Protein AF-A0AB35MJA2-F1 (afdb_monomer)

Structure (mmCIF, N/CA/C/O backbone):
data_AF-A0AB35MJA2-F1
#
_entry.id   AF-A0AB35MJA2-F1
#
loop_
_atom_site.group_PDB
_atom_site.id
_atom_site.type_symbol
_atom_site.label_atom_id
_atom_site.label_alt_id
_atom_site.label_comp_id
_atom_site.label_asym_id
_atom_site.label_entity_id
_atom_site.label_seq_id
_atom_site.pdbx_PDB_ins_code
_atom_site.Cartn_x
_atom_site.Cartn_y
_atom_site.Cartn_z
_atom_site.occupancy
_atom_site.B_iso_or_equiv
_atom_site.auth_seq_id
_atom_site.auth_comp_id
_atom_site.auth_asym_id
_atom_site.auth_atom_id
_atom_site.pdbx_PDB_model_num
ATOM 1 N N . MET A 1 1 ? -11.548 11.238 -19.662 1.00 39.56 1 MET A N 1
ATOM 2 C CA . MET A 1 1 ? -10.300 10.975 -18.918 1.00 39.56 1 MET A CA 1
ATOM 3 C C . MET A 1 1 ? -10.680 10.935 -17.454 1.00 39.56 1 MET A C 1
ATOM 5 O O . MET A 1 1 ? -11.045 11.972 -16.923 1.00 39.56 1 MET A O 1
ATOM 9 N N . THR A 1 2 ? -10.753 9.746 -16.864 1.00 49.91 2 THR A N 1
ATOM 10 C CA . THR A 1 2 ? -11.075 9.557 -15.446 1.00 49.91 2 THR A CA 1
ATOM 11 C C . THR A 1 2 ? -9.941 10.152 -14.620 1.00 49.91 2 THR A C 1
ATOM 13 O O . THR A 1 2 ? -8.794 9.730 -14.763 1.00 49.91 2 THR A O 1
ATOM 16 N N . GLU A 1 3 ? -10.247 11.179 -13.833 1.00 59.50 3 GLU A N 1
ATOM 17 C CA . GLU A 1 3 ? -9.314 11.733 -12.855 1.00 59.50 3 GLU A CA 1
ATOM 18 C C . GLU A 1 3 ? -8.911 10.617 -11.883 1.00 59.50 3 GLU A C 1
ATOM 20 O O . GLU A 1 3 ? -9.744 9.794 -11.491 1.00 59.50 3 GLU A O 1
ATOM 25 N N . ARG A 1 4 ? -7.619 10.516 -11.573 1.00 69.75 4 ARG A N 1
ATOM 26 C CA . ARG A 1 4 ? -7.099 9.429 -10.744 1.00 69.75 4 ARG A CA 1
ATOM 27 C C . ARG A 1 4 ? -7.434 9.745 -9.280 1.00 69.75 4 ARG A C 1
ATOM 29 O O . ARG A 1 4 ? -7.334 10.893 -8.853 1.00 69.75 4 ARG A O 1
ATOM 36 N N . TYR A 1 5 ? -7.879 8.746 -8.511 1.00 71.38 5 TYR A N 1
ATOM 37 C CA . TYR A 1 5 ? -8.387 8.976 -7.147 1.00 71.38 5 TYR A CA 1
ATOM 38 C C . TYR A 1 5 ? -7.371 9.601 -6.205 1.00 71.38 5 TYR A C 1
ATOM 40 O O . TYR A 1 5 ? -7.754 10.261 -5.246 1.00 71.38 5 TYR A O 1
ATOM 48 N N . ASP A 1 6 ? -6.084 9.427 -6.472 1.00 70.06 6 ASP A N 1
ATOM 49 C CA . ASP A 1 6 ? -5.049 10.079 -5.695 1.00 70.06 6 ASP A CA 1
ATOM 50 C C . ASP A 1 6 ? -5.236 11.616 -5.706 1.00 70.06 6 ASP A C 1
ATOM 52 O O . ASP A 1 6 ? -4.997 12.282 -4.695 1.00 70.06 6 ASP A O 1
ATOM 56 N N . GLU A 1 7 ? -5.666 12.213 -6.822 1.00 78.50 7 GLU A N 1
ATOM 57 C CA . GLU A 1 7 ? -5.893 13.661 -6.977 1.00 78.50 7 GLU A CA 1
ATOM 58 C C . GLU A 1 7 ? -7.237 14.123 -6.400 1.00 78.50 7 GLU A C 1
ATOM 60 O O . GLU A 1 7 ? -7.336 15.210 -5.822 1.00 78.50 7 GLU A O 1
ATOM 65 N N . SER A 1 8 ? -8.280 13.299 -6.499 1.00 83.19 8 SER A N 1
ATOM 66 C CA . SER A 1 8 ? -9.628 13.677 -6.067 1.00 83.19 8 SER A CA 1
ATOM 67 C C . SER A 1 8 ? -9.915 13.380 -4.588 1.00 83.19 8 SER A C 1
ATOM 69 O O . SER A 1 8 ? -10.721 14.080 -3.970 1.00 83.19 8 SER A O 1
ATOM 71 N N . LEU A 1 9 ? -9.249 12.386 -3.987 1.00 84.31 9 LEU A N 1
ATOM 72 C CA . LEU A 1 9 ? -9.484 11.951 -2.604 1.00 84.31 9 LEU A CA 1
ATOM 73 C C . LEU A 1 9 ? -9.268 13.069 -1.562 1.00 84.31 9 LEU A C 1
ATOM 75 O O . LEU A 1 9 ? -10.142 13.226 -0.708 1.00 84.31 9 LEU A O 1
ATOM 79 N N . PRO A 1 10 ? -8.215 13.914 -1.633 1.00 87.88 10 PRO A N 1
ATOM 80 C CA . PRO A 1 10 ? -8.045 15.024 -0.691 1.00 87.88 10 PRO A CA 1
ATOM 81 C C . PRO A 1 10 ? -9.214 16.017 -0.703 1.00 87.88 10 PRO A C 1
ATOM 83 O O . PRO A 1 10 ? -9.581 16.552 0.343 1.00 87.88 10 PRO A O 1
ATOM 86 N N . ARG A 1 11 ? -9.845 16.237 -1.869 1.00 89.69 11 ARG A N 1
ATOM 87 C CA . ARG A 1 11 ? -11.027 17.108 -1.988 1.00 89.69 11 ARG A CA 1
ATOM 88 C C . ARG A 1 11 ? -12.237 16.496 -1.288 1.00 89.69 11 ARG A C 1
ATOM 90 O O . ARG A 1 11 ? -12.914 17.191 -0.537 1.00 89.69 11 ARG A O 1
ATOM 97 N N . VAL A 1 12 ? -12.483 15.200 -1.490 1.00 90.12 12 VAL A N 1
ATOM 98 C CA . VAL A 1 12 ? -13.569 14.470 -0.810 1.00 90.12 12 VAL A CA 1
ATOM 99 C C . VAL A 1 12 ? -13.363 14.494 0.705 1.00 90.12 12 VAL A C 1
ATOM 101 O O . VAL A 1 12 ? -14.282 14.849 1.441 1.00 90.12 12 VAL A O 1
ATOM 104 N N . VAL A 1 13 ? -12.148 14.186 1.169 1.00 90.38 13 VAL A N 1
ATOM 105 C CA . VAL A 1 13 ? -11.787 14.207 2.596 1.00 90.38 13 VAL A CA 1
ATOM 106 C C . VAL A 1 13 ? -11.994 15.598 3.192 1.00 90.38 13 VAL A C 1
ATOM 108 O O . VAL A 1 13 ? -12.613 15.712 4.246 1.00 90.38 13 VAL A O 1
ATOM 111 N N . GLY A 1 14 ? -11.551 16.658 2.507 1.00 89.44 14 GLY A N 1
ATOM 112 C CA . GLY A 1 14 ? -11.747 18.036 2.960 1.00 89.44 14 GLY A CA 1
ATOM 113 C C . GLY A 1 14 ? -13.224 18.420 3.104 1.00 89.44 14 GLY A C 1
ATOM 114 O O . GLY A 1 14 ? -13.600 19.063 4.081 1.00 89.44 14 GLY A O 1
ATOM 115 N N . LEU A 1 15 ? -14.083 17.980 2.178 1.00 91.75 15 LEU A N 1
ATOM 116 C CA . LEU A 1 15 ? -15.527 18.230 2.247 1.00 91.75 15 LEU A CA 1
ATOM 117 C C . LEU A 1 15 ? -16.199 17.440 3.381 1.00 91.75 15 LEU A C 1
ATOM 119 O O . LEU A 1 15 ? -17.030 17.994 4.098 1.00 91.75 15 LEU A O 1
ATOM 123 N N . LEU A 1 16 ? -15.817 16.178 3.591 1.00 90.56 16 LEU A N 1
ATOM 124 C CA . LEU A 1 16 ? -16.307 15.377 4.719 1.00 90.56 16 LEU A CA 1
ATOM 125 C C . LEU A 1 16 ? -15.858 15.960 6.065 1.00 90.56 16 LEU A C 1
ATOM 127 O O . LEU A 1 16 ? -16.654 16.035 6.998 1.00 90.56 16 LEU A O 1
ATOM 131 N N . ALA A 1 17 ? -14.609 16.424 6.159 1.00 87.81 17 ALA A N 1
ATOM 132 C CA . ALA A 1 17 ? -14.076 17.082 7.352 1.00 87.81 17 ALA A CA 1
ATOM 133 C C . ALA A 1 17 ? -14.777 18.419 7.646 1.00 87.81 17 ALA A C 1
ATOM 135 O O . ALA A 1 17 ? -14.936 18.789 8.806 1.00 87.81 17 ALA A O 1
ATOM 136 N N . ALA A 1 18 ? -15.261 19.111 6.611 1.00 90.12 18 ALA A N 1
ATOM 137 C CA . ALA A 1 18 ? -16.109 20.295 6.744 1.00 90.12 18 ALA A CA 1
ATOM 138 C C . ALA A 1 18 ? -17.560 19.974 7.170 1.00 90.12 18 ALA A C 1
ATOM 140 O O . ALA A 1 18 ? -18.385 20.881 7.265 1.00 90.12 18 ALA A O 1
ATOM 141 N N . GLY A 1 19 ? -17.885 18.701 7.424 1.00 88.69 19 GLY A N 1
ATOM 142 C CA . GLY A 1 19 ? -19.197 18.259 7.894 1.00 88.69 19 GLY A CA 1
ATOM 143 C C . GLY A 1 19 ? -20.235 18.077 6.788 1.00 88.69 19 GLY A C 1
ATOM 144 O O . GLY A 1 19 ? -21.423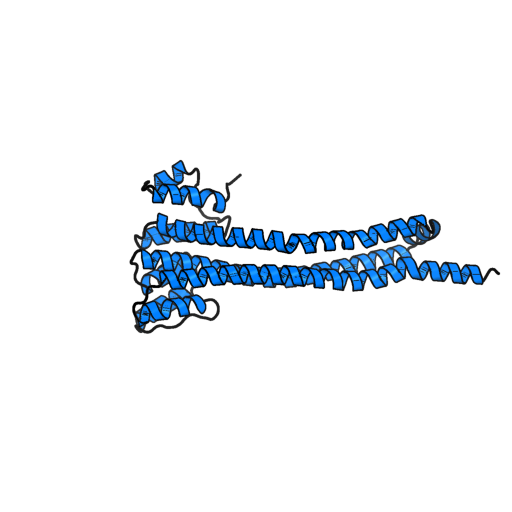 17.959 7.090 1.00 88.69 19 GLY A O 1
ATOM 145 N N . LEU A 1 20 ? -19.831 18.060 5.511 1.00 91.25 20 LEU A N 1
ATOM 146 C CA . LEU A 1 20 ? -20.784 17.794 4.438 1.00 91.25 20 LEU A CA 1
ATOM 147 C C . LEU A 1 20 ? -21.279 16.340 4.513 1.00 91.25 20 LEU A C 1
ATOM 149 O O . LEU A 1 20 ? -20.477 15.430 4.738 1.00 91.25 20 LEU A O 1
ATOM 153 N N . PRO A 1 21 ? -22.578 16.097 4.253 1.00 87.88 21 PRO A N 1
ATOM 154 C CA . PRO A 1 21 ? -23.095 14.748 4.088 1.00 87.88 21 PRO A CA 1
ATOM 155 C C . PRO A 1 21 ? -22.349 14.019 2.974 1.00 87.88 21 PRO A C 1
ATOM 157 O O . PRO A 1 21 ? -22.060 14.599 1.927 1.00 87.88 21 PRO A O 1
ATOM 160 N N . ASP A 1 22 ? -22.116 12.729 3.175 1.00 85.38 22 ASP A N 1
ATOM 161 C CA . ASP A 1 22 ? -21.362 11.850 2.281 1.00 85.38 22 ASP A CA 1
ATOM 162 C C . ASP A 1 22 ? -21.731 12.026 0.791 1.00 85.38 22 ASP A C 1
ATOM 164 O O . ASP A 1 22 ? -20.893 12.413 -0.026 1.00 85.38 22 ASP A O 1
ATOM 168 N N . GLY A 1 23 ? -23.012 11.897 0.431 1.00 84.06 23 GLY A N 1
ATOM 169 C CA . GLY A 1 23 ? -23.463 12.069 -0.958 1.00 84.06 23 GLY A CA 1
ATOM 170 C C . GLY A 1 23 ? -23.229 13.469 -1.556 1.00 84.06 23 GLY A C 1
ATOM 171 O O . GLY A 1 23 ? -23.060 13.598 -2.769 1.00 84.06 23 GLY A O 1
ATOM 172 N N . GLU A 1 24 ? -23.211 14.525 -0.735 1.00 87.75 24 GLU A N 1
ATOM 173 C CA . GLU A 1 24 ? -22.894 15.890 -1.180 1.00 87.75 24 GLU A CA 1
ATOM 174 C C . GLU A 1 24 ? -21.383 16.082 -1.343 1.00 87.75 24 GLU A C 1
ATOM 176 O O . GLU A 1 24 ? -20.958 16.714 -2.308 1.00 87.75 24 GLU A O 1
ATOM 181 N N . ALA A 1 25 ? -20.570 15.510 -0.449 1.00 88.69 25 ALA A N 1
ATOM 182 C CA . ALA A 1 25 ? -19.114 15.588 -0.527 1.00 88.69 25 ALA A CA 1
ATOM 183 C C . ALA A 1 25 ? -18.588 14.983 -1.840 1.00 88.69 25 ALA A C 1
ATOM 185 O O . ALA A 1 25 ? -17.818 15.630 -2.554 1.00 88.69 25 ALA A O 1
ATOM 186 N N . TRP A 1 26 ? -19.076 13.797 -2.225 1.00 87.50 26 TRP A N 1
ATOM 187 C CA . TRP A 1 26 ? -18.733 13.181 -3.513 1.00 87.50 26 TRP A CA 1
ATOM 188 C C . TRP A 1 26 ? -19.171 14.053 -4.693 1.00 87.50 26 TRP A C 1
ATOM 190 O O . TRP A 1 26 ? -18.348 14.416 -5.532 1.00 87.50 26 TRP A O 1
ATOM 200 N N . ARG A 1 27 ? -20.432 14.499 -4.711 1.00 88.00 27 ARG A N 1
ATOM 201 C CA . ARG A 1 27 ? -20.964 15.331 -5.799 1.00 88.00 27 ARG A CA 1
ATOM 202 C C . ARG A 1 27 ? -20.193 16.644 -5.974 1.00 88.00 27 ARG A C 1
ATOM 204 O O . ARG A 1 27 ? -19.853 16.990 -7.101 1.00 88.00 27 ARG A O 1
ATOM 211 N N . ARG A 1 28 ? -19.893 17.367 -4.888 1.00 89.12 28 ARG A N 1
ATOM 212 C CA . ARG A 1 28 ? -19.164 18.650 -4.943 1.00 89.12 28 ARG A CA 1
ATOM 213 C C . ARG A 1 28 ? -17.684 18.499 -5.250 1.00 89.12 28 ARG A C 1
ATOM 215 O O . ARG A 1 28 ? -17.101 19.406 -5.834 1.00 89.12 28 ARG A O 1
ATOM 222 N N . SER A 1 29 ? -17.076 17.375 -4.879 1.00 87.06 29 SER A N 1
ATOM 223 C CA . SER A 1 29 ? -15.690 17.094 -5.257 1.00 87.06 29 SER A CA 1
ATOM 224 C C . SER A 1 29 ? -15.527 16.865 -6.766 1.00 87.06 29 SER A C 1
ATOM 226 O O . SER A 1 29 ? -14.416 16.981 -7.277 1.00 87.06 29 SER A O 1
ATOM 228 N N . GLY A 1 30 ? -16.616 16.533 -7.474 1.00 83.94 30 GLY A N 1
ATOM 229 C CA . GLY A 1 30 ? -16.574 16.060 -8.859 1.00 83.94 30 GLY A CA 1
ATOM 230 C C . GLY A 1 30 ? -16.079 14.615 -8.997 1.00 83.94 30 GLY A C 1
ATOM 231 O O . GLY A 1 30 ? -16.017 14.105 -10.112 1.00 83.94 30 GLY A O 1
ATOM 232 N N . ALA A 1 31 ? -15.753 13.947 -7.885 1.00 83.88 31 ALA A N 1
ATOM 233 C CA . ALA A 1 31 ? -15.350 12.551 -7.858 1.00 83.88 31 ALA A CA 1
ATOM 234 C C . ALA A 1 31 ? -16.577 11.631 -7.828 1.00 83.88 31 ALA A C 1
ATOM 236 O O . ALA A 1 31 ? -17.542 11.854 -7.094 1.00 83.88 31 ALA A O 1
ATOM 237 N N . THR A 1 32 ? -16.526 10.548 -8.593 1.00 82.50 32 THR A N 1
ATOM 238 C CA . THR A 1 32 ? -17.483 9.444 -8.471 1.00 82.50 32 THR A CA 1
ATOM 239 C C . THR A 1 32 ? -17.075 8.519 -7.330 1.00 82.50 32 THR A C 1
ATOM 241 O O . THR A 1 32 ? -15.918 8.528 -6.915 1.00 82.50 32 THR A O 1
ATOM 244 N N . ARG A 1 33 ? -17.987 7.686 -6.818 1.00 82.69 33 ARG A N 1
ATOM 245 C CA . ARG A 1 33 ? -17.575 6.551 -5.979 1.00 82.69 33 ARG A CA 1
ATOM 246 C C . ARG A 1 33 ? -16.975 5.449 -6.848 1.00 82.69 33 ARG A C 1
ATOM 248 O O . ARG A 1 33 ? -17.496 5.222 -7.944 1.00 82.69 33 ARG A O 1
ATOM 255 N N . PRO A 1 34 ? -15.911 4.776 -6.387 1.00 81.06 34 PRO A N 1
ATOM 256 C CA . PRO A 1 34 ? -15.309 3.705 -7.158 1.00 81.06 34 PRO A CA 1
ATOM 257 C C . PRO A 1 34 ? -16.292 2.538 -7.245 1.00 81.06 34 PRO A C 1
ATOM 259 O O . PRO A 1 34 ? -16.895 2.136 -6.251 1.00 81.06 34 PRO A O 1
ATOM 262 N N . ALA A 1 35 ? -16.449 2.002 -8.449 1.00 80.56 35 ALA A N 1
ATOM 263 C CA . ALA A 1 35 ? -17.256 0.825 -8.728 1.00 80.56 35 ALA A CA 1
ATOM 264 C C . ALA A 1 35 ? -16.410 -0.182 -9.519 1.00 80.56 35 ALA A C 1
ATOM 266 O O . ALA A 1 35 ? -15.533 0.232 -10.283 1.00 80.56 35 ALA A O 1
ATOM 267 N N . PRO A 1 36 ? -16.650 -1.493 -9.357 1.00 79.94 36 PRO A N 1
ATOM 268 C CA . PRO A 1 36 ? -15.954 -2.498 -10.140 1.00 79.94 36 PRO A CA 1
ATOM 269 C C . PRO A 1 36 ? -16.305 -2.370 -11.638 1.00 79.94 36 PRO A C 1
ATOM 271 O O . PRO A 1 36 ? -17.450 -2.054 -11.971 1.00 79.94 36 PRO A O 1
ATOM 274 N N . PRO A 1 37 ? -15.360 -2.662 -12.552 1.00 82.25 37 PRO A N 1
ATOM 275 C CA . PRO A 1 37 ? -13.990 -3.114 -12.296 1.00 82.25 37 PRO A CA 1
ATOM 276 C C . PRO A 1 37 ? -13.066 -1.985 -11.807 1.00 82.25 37 PRO A C 1
ATOM 278 O O . PRO A 1 37 ? -13.106 -0.864 -12.303 1.00 82.25 37 PRO A O 1
ATOM 281 N N . TRP A 1 38 ? -12.207 -2.307 -10.839 1.00 82.31 38 TRP A N 1
ATOM 282 C CA . TRP A 1 38 ? -11.305 -1.349 -10.195 1.00 82.31 38 TRP A CA 1
ATOM 283 C C . TRP A 1 38 ? -10.169 -0.912 -11.127 1.00 82.31 38 TRP A C 1
ATOM 285 O O . TRP A 1 38 ? -9.513 -1.761 -11.732 1.00 82.31 38 TRP A O 1
ATOM 295 N N . GLY A 1 39 ? -9.901 0.394 -11.211 1.00 76.69 39 GLY A N 1
ATOM 296 C CA . GLY A 1 39 ? -8.821 0.949 -12.031 1.00 76.69 39 GLY A CA 1
ATOM 297 C C . GLY A 1 39 ? -7.462 0.953 -11.328 1.00 76.69 39 GLY A C 1
ATOM 298 O O . GLY A 1 39 ? -6.425 0.889 -11.989 1.00 76.69 39 GLY A O 1
ATOM 299 N N . SER A 1 40 ? -7.454 1.000 -9.993 1.00 81.31 40 SER A N 1
ATOM 300 C CA . SER A 1 40 ? -6.240 1.006 -9.174 1.00 81.31 40 SER A CA 1
ATOM 301 C C . SER A 1 40 ? -6.414 0.268 -7.831 1.00 81.31 40 SER A C 1
ATOM 303 O O . SER A 1 40 ? -7.545 0.054 -7.379 1.00 81.31 40 SER A O 1
ATOM 305 N N . PRO A 1 41 ? -5.314 -0.117 -7.149 1.00 83.19 41 PRO A N 1
ATOM 306 C CA . PRO A 1 41 ? -5.365 -0.614 -5.771 1.00 83.19 41 PRO A CA 1
ATOM 307 C C . PRO A 1 41 ? -6.029 0.371 -4.797 1.00 83.19 41 PRO A C 1
ATOM 309 O O . PRO A 1 41 ? -6.776 -0.056 -3.919 1.00 83.19 41 PRO A O 1
ATOM 312 N N . LEU A 1 42 ? -5.833 1.678 -5.003 1.00 84.69 42 LEU A N 1
ATOM 313 C CA . LEU A 1 42 ? -6.455 2.728 -4.197 1.00 84.69 42 LEU A CA 1
ATOM 314 C C . LEU A 1 42 ? -7.979 2.766 -4.386 1.00 84.69 42 LEU A C 1
ATOM 316 O O . LEU A 1 42 ? -8.699 2.954 -3.412 1.00 84.69 42 LEU A O 1
ATOM 320 N N . ASP A 1 43 ? -8.487 2.512 -5.595 1.00 86.69 43 ASP A N 1
ATOM 321 C CA . ASP A 1 43 ? -9.935 2.460 -5.861 1.00 86.69 43 ASP A CA 1
ATOM 322 C C . ASP A 1 43 ? -10.594 1.346 -5.035 1.00 86.69 43 ASP A C 1
ATOM 324 O O . ASP A 1 43 ? -11.651 1.547 -4.432 1.00 86.69 43 ASP A O 1
ATOM 328 N N . ARG A 1 44 ? -9.929 0.180 -4.961 1.00 87.38 44 ARG A N 1
ATOM 329 C CA . ARG A 1 44 ? -10.348 -0.930 -4.092 1.00 87.38 44 ARG A CA 1
ATOM 330 C C . ARG A 1 44 ? -10.308 -0.537 -2.627 1.00 87.38 44 ARG A C 1
ATOM 332 O O . ARG A 1 44 ? -11.262 -0.818 -1.914 1.00 87.38 44 ARG A O 1
ATOM 339 N N . ALA A 1 45 ? -9.237 0.119 -2.183 1.00 89.00 45 ALA A N 1
ATOM 340 C CA . ALA A 1 45 ? -9.103 0.558 -0.798 1.00 89.00 45 ALA A CA 1
ATOM 341 C C . ALA A 1 45 ? -10.204 1.559 -0.406 1.00 89.00 45 ALA A C 1
ATOM 343 O O . ALA A 1 45 ? -10.787 1.441 0.668 1.00 89.00 45 ALA A O 1
ATOM 344 N N . VAL A 1 46 ? -10.548 2.501 -1.289 1.00 90.50 46 VAL A N 1
ATOM 345 C CA . VAL A 1 46 ? -11.635 3.470 -1.073 1.00 90.50 46 VAL A CA 1
ATOM 346 C C . VAL A 1 46 ? -12.993 2.770 -1.004 1.00 90.50 46 VAL A C 1
ATOM 348 O O . VAL A 1 46 ? -13.779 3.061 -0.104 1.00 90.50 46 VAL A O 1
ATOM 351 N N . ALA A 1 47 ? -13.267 1.810 -1.892 1.00 88.81 47 ALA A N 1
ATOM 352 C CA . ALA A 1 47 ? -14.489 1.008 -1.816 1.00 88.81 47 ALA A CA 1
ATOM 353 C C . ALA A 1 47 ? -14.548 0.149 -0.540 1.00 88.81 47 ALA A C 1
ATOM 355 O O . ALA A 1 47 ? -15.598 0.037 0.094 1.00 88.81 47 ALA A O 1
ATOM 356 N N . ALA A 1 48 ? -13.411 -0.418 -0.129 1.00 88.62 48 ALA A N 1
ATOM 357 C CA . ALA A 1 48 ? -13.266 -1.154 1.120 1.00 88.62 48 ALA A CA 1
ATOM 358 C C . ALA A 1 48 ? -13.546 -0.258 2.338 1.00 88.62 48 ALA A C 1
ATOM 360 O O . ALA A 1 48 ? -14.249 -0.687 3.252 1.00 88.62 48 ALA A O 1
ATOM 361 N N . ALA A 1 49 ? -13.063 0.988 2.331 1.00 91.25 49 ALA A N 1
ATOM 362 C CA . ALA A 1 49 ? -13.336 1.983 3.366 1.00 91.25 49 ALA A CA 1
ATOM 363 C C . ALA A 1 49 ? -14.813 2.397 3.424 1.00 91.25 49 ALA A C 1
ATOM 365 O O . ALA A 1 49 ? -15.358 2.477 4.523 1.00 91.25 49 ALA A O 1
ATOM 366 N N . ASP A 1 50 ? -15.471 2.613 2.278 1.00 90.31 50 ASP A N 1
ATOM 367 C CA . ASP A 1 50 ? -16.913 2.917 2.211 1.00 90.31 50 ASP A CA 1
ATOM 368 C C . ASP A 1 50 ? -17.739 1.769 2.811 1.00 90.31 50 ASP A C 1
ATOM 370 O O . ASP A 1 50 ? -18.570 1.959 3.703 1.00 90.31 50 ASP A O 1
ATOM 374 N N . ALA A 1 51 ? -17.424 0.535 2.408 1.00 87.56 51 ALA A N 1
ATOM 375 C CA . ALA A 1 51 ? -18.085 -0.656 2.921 1.00 87.56 51 ALA A CA 1
ATOM 376 C C . ALA A 1 51 ? -17.815 -0.878 4.423 1.00 87.56 51 ALA A C 1
ATOM 378 O O . ALA A 1 51 ? -18.715 -1.275 5.166 1.00 87.56 51 ALA A O 1
ATOM 379 N N . LEU A 1 52 ? -16.590 -0.608 4.886 1.00 89.31 52 LEU A N 1
ATOM 380 C CA . LEU A 1 52 ? -16.207 -0.679 6.296 1.00 89.31 52 LEU A CA 1
ATOM 381 C C . LEU A 1 52 ? -16.945 0.375 7.132 1.00 89.31 52 LEU A C 1
ATOM 383 O O . LEU A 1 52 ? -17.507 0.041 8.174 1.00 89.31 52 LEU A O 1
ATOM 387 N N . ALA A 1 53 ? -16.999 1.625 6.668 1.00 90.19 53 ALA A N 1
ATOM 388 C CA . ALA A 1 53 ? -17.722 2.706 7.333 1.00 90.19 53 ALA A CA 1
ATOM 389 C C . ALA A 1 53 ? -19.206 2.348 7.509 1.00 90.19 53 ALA A C 1
ATOM 391 O O . ALA A 1 53 ? -19.740 2.473 8.611 1.00 90.19 53 ALA A O 1
ATOM 392 N N . GLY A 1 54 ? -19.842 1.790 6.472 1.00 87.88 54 GLY A N 1
ATOM 393 C CA . GLY A 1 54 ? -21.229 1.320 6.541 1.00 87.88 54 GLY A CA 1
ATOM 394 C C . GLY A 1 54 ? -21.456 0.160 7.522 1.00 87.88 54 GLY A C 1
ATOM 395 O O . GLY A 1 54 ? -22.464 0.141 8.224 1.00 87.88 54 GLY A O 1
ATOM 396 N N . ARG A 1 55 ? -20.526 -0.803 7.613 1.00 89.38 55 ARG A N 1
ATOM 397 C CA . ARG A 1 55 ? -20.667 -1.986 8.493 1.00 89.38 55 ARG A CA 1
ATOM 398 C C . ARG A 1 55 ? -20.368 -1.709 9.961 1.00 89.38 55 ARG A C 1
ATOM 400 O O . ARG A 1 55 ? -20.871 -2.411 10.844 1.00 89.38 55 ARG A O 1
ATOM 407 N N . VAL A 1 56 ? -19.506 -0.736 10.227 1.00 87.88 56 VAL A N 1
ATOM 408 C CA . VAL A 1 56 ? -18.996 -0.483 11.576 1.00 87.88 56 VAL A CA 1
ATOM 409 C C . VAL A 1 56 ? -19.504 0.839 12.159 1.00 87.88 56 VAL A C 1
ATOM 411 O O . VAL A 1 56 ? -19.421 1.045 13.364 1.00 87.88 56 VAL A O 1
ATOM 414 N N . GLY A 1 57 ? -20.107 1.701 11.336 1.00 83.62 57 GLY A N 1
ATOM 415 C CA . GLY A 1 57 ? -20.610 3.010 11.756 1.00 83.62 57 GLY A CA 1
ATOM 416 C C . GLY A 1 57 ? -19.499 4.033 12.004 1.00 83.62 57 GLY A C 1
ATOM 417 O O . GLY A 1 57 ? -19.735 5.053 12.646 1.00 83.62 57 GLY A O 1
ATOM 418 N N . ALA A 1 58 ? -18.283 3.761 11.525 1.00 85.06 58 ALA A N 1
ATOM 419 C CA . ALA A 1 58 ? -17.151 4.663 11.675 1.00 85.06 58 ALA A CA 1
ATOM 420 C C . ALA A 1 58 ? -17.251 5.843 10.686 1.00 85.06 58 ALA 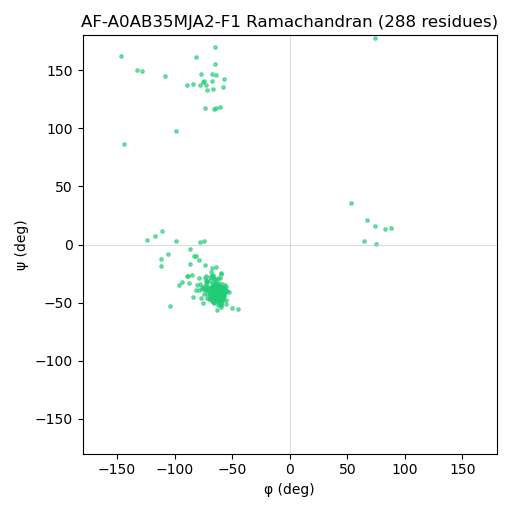A C 1
ATOM 422 O O . ALA A 1 58 ? -17.721 5.652 9.560 1.00 85.06 58 ALA A O 1
ATOM 423 N N . PRO A 1 59 ? -16.780 7.053 11.048 1.00 88.75 59 PRO A N 1
ATOM 424 C CA . PRO A 1 59 ? -16.827 8.205 10.153 1.00 88.75 59 PRO A CA 1
ATOM 425 C C . PRO A 1 59 ? -16.025 7.953 8.869 1.00 88.75 59 PRO A C 1
ATOM 427 O O . PRO A 1 59 ? -14.802 7.792 8.910 1.00 88.75 59 PRO A O 1
ATOM 430 N N . LEU A 1 60 ? -16.703 7.973 7.715 1.00 89.50 60 LEU A N 1
ATOM 431 C CA . LEU A 1 60 ? -16.073 7.761 6.406 1.00 89.50 60 LEU A CA 1
ATOM 432 C C . LEU A 1 60 ? -14.920 8.746 6.159 1.00 89.50 60 LEU A C 1
ATOM 434 O O . LEU A 1 60 ? -13.888 8.360 5.620 1.00 89.50 60 LEU A O 1
ATOM 438 N N . GLY A 1 61 ? -15.054 9.996 6.618 1.00 88.56 61 GLY A N 1
ATOM 439 C CA . GLY A 1 61 ? -13.999 11.008 6.518 1.00 88.56 61 GLY A CA 1
ATOM 440 C C . GLY A 1 61 ? -12.686 10.586 7.185 1.00 88.56 61 GLY A C 1
ATOM 441 O O . GLY A 1 61 ? -11.624 10.800 6.607 1.00 88.56 61 GLY A O 1
ATOM 442 N N . THR A 1 62 ? -12.744 9.917 8.341 1.00 90.19 62 THR A N 1
ATOM 443 C CA . THR A 1 62 ? -11.554 9.401 9.039 1.00 90.19 62 THR A CA 1
ATOM 444 C C . THR A 1 62 ? -10.894 8.275 8.245 1.00 90.19 62 THR A C 1
ATOM 446 O O . THR A 1 62 ? -9.675 8.258 8.094 1.00 90.19 62 THR A O 1
ATOM 449 N N . MET A 1 63 ? -11.693 7.362 7.684 1.00 92.31 63 MET A N 1
ATOM 450 C CA . MET A 1 63 ? -11.193 6.242 6.878 1.00 92.31 63 MET A CA 1
ATOM 451 C C . MET A 1 63 ? -10.553 6.724 5.574 1.00 92.31 63 MET A C 1
ATOM 453 O O . MET A 1 63 ? -9.433 6.338 5.247 1.00 92.31 63 MET A O 1
ATOM 457 N N . LEU A 1 64 ? -11.238 7.609 4.844 1.00 92.38 64 LEU A N 1
ATOM 458 C CA . LEU A 1 64 ? -10.717 8.189 3.607 1.00 92.38 64 LEU A CA 1
ATOM 459 C C . LEU A 1 64 ? -9.511 9.096 3.870 1.00 92.38 64 LEU A C 1
ATOM 461 O O . LEU A 1 64 ? -8.593 9.112 3.058 1.00 92.38 64 LEU A O 1
ATOM 465 N N . GLY A 1 65 ? -9.472 9.799 5.005 1.00 92.25 65 GLY A N 1
ATOM 466 C CA . GLY A 1 65 ? -8.299 10.556 5.442 1.00 92.25 65 GLY A CA 1
ATOM 467 C C . GLY A 1 65 ? -7.090 9.651 5.681 1.00 92.25 65 GLY A C 1
ATOM 468 O O . GLY A 1 65 ? -6.008 9.922 5.168 1.00 92.25 65 GLY A O 1
ATOM 469 N N . ALA A 1 66 ? -7.285 8.517 6.359 1.00 92.25 66 ALA A N 1
ATOM 470 C CA . ALA A 1 66 ? -6.224 7.534 6.567 1.00 92.25 66 ALA A CA 1
ATOM 471 C C . ALA A 1 66 ? -5.720 6.923 5.242 1.00 92.25 66 ALA A C 1
ATOM 473 O O . ALA A 1 66 ? -4.525 6.670 5.095 1.00 92.25 66 ALA A O 1
ATOM 474 N N . LEU A 1 67 ? -6.600 6.727 4.253 1.00 93.12 67 LEU A N 1
ATOM 475 C CA . LEU A 1 67 ? -6.201 6.306 2.905 1.00 93.12 67 LEU A CA 1
ATOM 476 C C . LEU A 1 67 ? -5.510 7.417 2.105 1.00 93.12 67 LEU A C 1
ATOM 4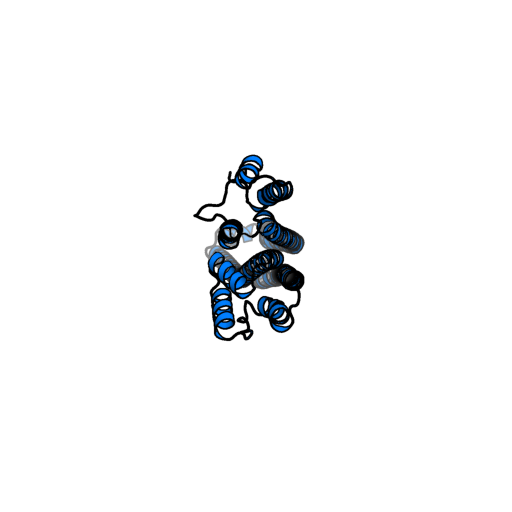78 O O . LEU A 1 67 ? -4.600 7.126 1.332 1.00 93.12 67 LEU A O 1
ATOM 482 N N . ALA A 1 68 ? -5.900 8.679 2.293 1.00 91.00 68 ALA A N 1
ATOM 483 C CA . ALA A 1 68 ? -5.232 9.817 1.668 1.00 91.00 68 ALA A CA 1
ATOM 484 C C . ALA A 1 68 ? -3.785 9.956 2.156 1.00 91.00 68 ALA A C 1
ATOM 486 O O . ALA A 1 68 ? -2.897 10.214 1.345 1.00 91.00 68 ALA A O 1
ATOM 487 N N . ASP A 1 69 ? -3.534 9.690 3.439 1.00 91.00 69 ASP A N 1
ATOM 488 C CA . ASP A 1 69 ? -2.183 9.600 3.994 1.00 91.00 69 ASP A CA 1
AT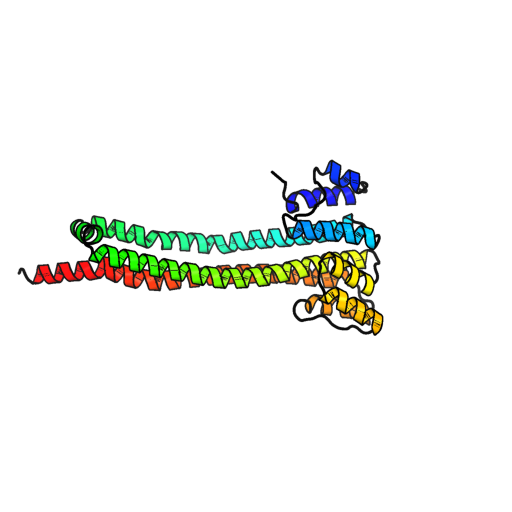OM 489 C C . ASP A 1 69 ? -1.357 8.478 3.342 1.00 91.00 69 ASP A C 1
ATOM 491 O O . ASP A 1 69 ? -0.181 8.676 3.039 1.00 91.00 69 ASP A O 1
ATOM 495 N N . VAL A 1 70 ? -1.959 7.304 3.101 1.00 91.25 70 VAL A N 1
ATOM 496 C CA . VAL A 1 70 ? -1.291 6.199 2.386 1.00 91.25 70 VAL A CA 1
ATOM 497 C C . VAL A 1 70 ? -0.958 6.618 0.954 1.00 91.25 70 VAL A C 1
ATOM 499 O O . VAL A 1 70 ? 0.184 6.470 0.529 1.00 91.25 70 VAL A O 1
ATOM 502 N N . ALA A 1 71 ? -1.910 7.207 0.228 1.00 89.62 71 ALA A N 1
ATOM 503 C CA . ALA A 1 71 ? -1.683 7.683 -1.136 1.00 89.62 71 ALA A CA 1
ATOM 504 C C . ALA A 1 71 ? -0.603 8.784 -1.201 1.00 89.62 71 ALA A C 1
ATOM 506 O O . ALA A 1 71 ? 0.181 8.840 -2.150 1.00 89.62 71 ALA A O 1
ATOM 507 N N . ALA A 1 72 ? -0.530 9.656 -0.192 1.00 88.06 72 ALA A N 1
ATOM 508 C CA . ALA A 1 72 ? 0.519 10.666 -0.078 1.00 88.06 72 ALA A CA 1
ATOM 509 C C . ALA A 1 72 ? 1.906 10.039 0.155 1.00 88.06 72 ALA A C 1
ATOM 511 O O . ALA A 1 72 ? 2.864 10.423 -0.520 1.00 88.06 72 ALA A O 1
ATOM 512 N N . ASP A 1 73 ? 2.007 9.041 1.041 1.00 87.06 73 ASP A N 1
ATOM 513 C CA . ASP A 1 73 ? 3.246 8.282 1.267 1.00 87.06 73 ASP A CA 1
ATOM 514 C C . ASP A 1 73 ? 3.733 7.592 -0.020 1.00 87.06 73 ASP A C 1
ATOM 516 O O . ASP A 1 73 ? 4.935 7.578 -0.307 1.00 87.06 73 ASP A O 1
ATOM 520 N N . GLU A 1 74 ? 2.813 7.034 -0.812 1.00 85.69 74 GLU A N 1
ATOM 521 C CA . GLU A 1 74 ? 3.133 6.399 -2.094 1.00 85.69 74 GLU A CA 1
ATOM 522 C C . GLU A 1 74 ? 3.665 7.392 -3.119 1.00 85.69 74 GLU A C 1
ATOM 524 O O . GLU A 1 74 ? 4.697 7.140 -3.738 1.00 85.69 74 GLU A O 1
ATOM 529 N N . ARG A 1 75 ? 3.020 8.553 -3.257 1.00 86.31 75 ARG A N 1
ATOM 530 C CA . ARG A 1 75 ? 3.485 9.624 -4.151 1.00 86.31 75 ARG A CA 1
ATOM 531 C C . ARG A 1 75 ? 4.878 10.104 -3.791 1.00 86.31 75 ARG A C 1
ATOM 533 O O . ARG A 1 75 ? 5.714 10.305 -4.670 1.00 86.31 75 ARG A O 1
ATOM 540 N N . GLU A 1 76 ? 5.150 10.274 -2.502 1.00 85.56 76 GLU A N 1
ATOM 541 C CA . GLU A 1 76 ? 6.479 10.662 -2.044 1.00 85.56 76 GLU A CA 1
ATOM 542 C C . GLU A 1 76 ? 7.511 9.562 -2.340 1.00 85.56 76 GLU A C 1
ATOM 544 O O . GLU A 1 76 ? 8.635 9.856 -2.756 1.00 85.56 76 GLU A O 1
ATOM 549 N N . ALA A 1 77 ? 7.135 8.288 -2.200 1.00 82.12 77 ALA A N 1
ATOM 550 C CA . ALA A 1 77 ? 7.988 7.169 -2.587 1.00 82.12 77 ALA A CA 1
ATOM 551 C C . ALA A 1 77 ? 8.238 7.116 -4.107 1.00 82.12 77 ALA A C 1
ATOM 553 O O . ALA A 1 77 ? 9.371 6.874 -4.534 1.00 82.12 77 ALA A O 1
ATOM 554 N N . GLU A 1 78 ? 7.228 7.389 -4.935 1.00 83.38 78 GLU A N 1
ATOM 555 C CA . GLU A 1 78 ? 7.358 7.486 -6.391 1.00 83.38 78 GLU A CA 1
ATOM 556 C C . GLU A 1 78 ? 8.255 8.653 -6.813 1.00 83.38 78 GLU A C 1
ATOM 558 O O . GLU A 1 78 ? 9.136 8.476 -7.660 1.00 83.38 78 GLU A O 1
ATOM 563 N N . ALA A 1 79 ? 8.093 9.822 -6.190 1.00 84.75 79 ALA A N 1
ATOM 564 C CA . ALA A 1 79 ? 8.935 10.990 -6.424 1.00 84.75 79 ALA A CA 1
ATOM 565 C C . ALA A 1 79 ? 10.395 10.713 -6.034 1.00 84.75 79 ALA A C 1
ATOM 567 O O . ALA A 1 79 ? 11.310 10.970 -6.822 1.00 84.75 79 ALA A O 1
ATOM 568 N N . ALA A 1 80 ? 10.622 10.102 -4.866 1.00 82.81 80 ALA A N 1
ATOM 569 C CA . ALA A 1 80 ? 11.950 9.681 -4.427 1.00 82.81 80 ALA A CA 1
ATOM 570 C C . ALA A 1 80 ? 12.570 8.660 -5.395 1.00 82.81 80 ALA A C 1
ATOM 572 O O . ALA A 1 80 ? 13.746 8.768 -5.746 1.00 82.81 80 ALA A O 1
ATOM 573 N N . ARG A 1 81 ? 11.779 7.703 -5.898 1.00 80.44 81 ARG A N 1
ATOM 574 C CA . ARG A 1 81 ? 12.216 6.734 -6.913 1.00 80.44 81 ARG A CA 1
ATOM 575 C C . ARG A 1 81 ? 12.570 7.414 -8.234 1.00 80.44 81 ARG A C 1
ATOM 577 O O . ARG A 1 81 ? 13.576 7.061 -8.849 1.00 80.44 81 ARG A O 1
ATOM 584 N N . ALA A 1 82 ? 11.766 8.373 -8.687 1.00 82.12 82 ALA A N 1
ATOM 585 C CA . ALA A 1 82 ? 12.033 9.129 -9.905 1.00 82.12 82 ALA A CA 1
ATOM 586 C C . ALA A 1 82 ? 13.337 9.932 -9.788 1.00 82.12 82 ALA A C 1
ATOM 588 O O . ALA A 1 82 ? 14.162 9.879 -10.704 1.00 82.12 82 ALA A O 1
ATOM 589 N N . ALA A 1 83 ? 13.556 10.588 -8.644 1.00 83.00 83 ALA A N 1
ATOM 590 C CA . ALA A 1 83 ? 14.787 11.307 -8.332 1.00 83.00 83 ALA A CA 1
ATOM 591 C C . ALA A 1 83 ? 16.005 10.366 -8.268 1.00 83.00 83 ALA A C 1
ATOM 593 O O . ALA A 1 83 ? 17.012 10.619 -8.929 1.00 83.00 83 ALA A O 1
ATOM 594 N N . ALA A 1 84 ? 15.897 9.233 -7.564 1.00 78.75 84 ALA A N 1
ATOM 595 C CA . ALA A 1 84 ? 16.970 8.240 -7.452 1.00 78.75 84 ALA A CA 1
ATOM 596 C C . ALA A 1 84 ? 17.366 7.634 -8.810 1.00 78.75 84 ALA A C 1
ATOM 598 O O . ALA A 1 84 ? 18.532 7.319 -9.045 1.00 78.75 84 ALA A O 1
ATOM 599 N N . LEU A 1 85 ? 16.409 7.491 -9.733 1.00 74.88 85 LEU A N 1
ATOM 600 C CA . LEU A 1 85 ? 16.654 6.976 -11.081 1.00 74.88 85 LEU A CA 1
ATOM 601 C C . LEU A 1 85 ? 17.153 8.039 -12.069 1.00 74.88 85 LEU A C 1
ATOM 603 O O . LEU A 1 85 ? 17.574 7.665 -13.166 1.00 74.88 85 LEU A O 1
ATOM 607 N N . ALA A 1 86 ? 17.132 9.330 -11.728 1.00 76.56 86 ALA A N 1
ATOM 608 C CA . ALA A 1 86 ? 17.530 10.398 -12.646 1.00 76.56 86 ALA A CA 1
ATOM 609 C C . ALA A 1 86 ? 19.005 10.275 -13.073 1.00 76.56 86 ALA A C 1
ATOM 611 O O . ALA A 1 86 ? 19.301 10.275 -14.269 1.00 76.56 86 ALA A O 1
ATOM 612 N N . GLY A 1 87 ? 19.911 10.070 -12.110 1.00 75.94 87 GLY A N 1
ATOM 613 C CA . GLY A 1 87 ? 21.344 9.873 -12.365 1.00 75.94 87 GLY A CA 1
ATOM 614 C C . GLY A 1 87 ? 21.646 8.609 -13.187 1.00 75.94 87 GLY A C 1
ATOM 615 O O . GLY A 1 87 ? 22.207 8.716 -14.281 1.00 75.94 87 GLY A O 1
ATOM 616 N N . PRO A 1 88 ? 21.221 7.410 -12.736 1.00 69.12 88 PRO A N 1
ATOM 617 C CA . PRO A 1 88 ? 21.441 6.161 -13.464 1.00 69.12 88 PRO A CA 1
ATOM 618 C C . PRO A 1 88 ? 20.873 6.162 -14.888 1.00 69.12 88 PRO A C 1
ATOM 620 O O . PRO A 1 88 ? 21.495 5.611 -15.795 1.00 69.12 88 PRO A O 1
ATOM 623 N N . ARG A 1 89 ? 19.711 6.791 -15.122 1.00 71.12 89 ARG A N 1
ATOM 624 C CA . ARG A 1 89 ? 19.100 6.870 -16.461 1.00 71.12 89 ARG A CA 1
ATOM 625 C C . ARG A 1 89 ? 19.946 7.672 -17.440 1.00 71.12 89 ARG A C 1
ATOM 627 O O . ARG A 1 89 ? 20.034 7.281 -18.602 1.00 71.12 89 ARG A O 1
ATOM 634 N N . LEU A 1 90 ? 20.553 8.766 -16.990 1.00 71.88 90 LEU A N 1
ATOM 635 C CA . LEU A 1 90 ? 21.360 9.631 -17.846 1.00 71.88 90 LEU A CA 1
ATOM 636 C C . LEU A 1 90 ? 22.658 8.917 -18.253 1.00 71.88 90 LEU A C 1
ATOM 638 O O . LEU A 1 90 ? 22.939 8.806 -19.445 1.00 71.88 90 LEU A O 1
ATOM 642 N N . SER A 1 91 ? 23.362 8.297 -17.300 1.00 68.31 91 SER A N 1
ATOM 643 C CA . SER A 1 91 ? 24.560 7.487 -17.578 1.00 68.31 91 SER A CA 1
ATOM 644 C C . SER A 1 91 ? 24.256 6.268 -18.450 1.00 68.31 91 SER A C 1
ATOM 646 O O . SER A 1 91 ? 24.973 6.001 -19.413 1.00 68.31 91 SER A O 1
ATOM 648 N N . ALA A 1 92 ? 23.156 5.557 -18.176 1.00 66.25 92 ALA A N 1
ATOM 649 C CA . ALA A 1 92 ? 22.705 4.444 -19.008 1.00 66.25 92 ALA A CA 1
ATOM 650 C C . ALA A 1 92 ? 22.381 4.894 -20.438 1.00 66.25 92 ALA A C 1
ATOM 652 O O . ALA A 1 92 ? 22.681 4.174 -21.388 1.00 66.25 92 ALA A O 1
ATOM 653 N N . ARG A 1 93 ? 21.788 6.084 -20.603 1.00 70.69 93 ARG A N 1
ATOM 654 C CA . ARG A 1 93 ? 21.494 6.660 -21.918 1.00 70.69 93 ARG A CA 1
ATOM 655 C C . ARG A 1 93 ? 22.781 7.019 -22.657 1.00 70.69 93 ARG A C 1
ATOM 657 O O . ARG A 1 93 ? 22.890 6.649 -23.815 1.00 70.69 93 ARG A O 1
ATOM 664 N N . ILE A 1 94 ? 23.767 7.637 -22.003 1.00 74.69 94 ILE A N 1
ATOM 665 C CA . ILE A 1 94 ? 25.076 7.939 -22.613 1.00 74.69 94 ILE A CA 1
ATOM 666 C C . ILE A 1 94 ? 25.771 6.649 -23.073 1.00 74.69 94 ILE A C 1
ATOM 668 O O . ILE A 1 94 ? 26.144 6.527 -24.239 1.00 74.69 94 ILE A O 1
ATOM 672 N N . LEU A 1 95 ? 25.876 5.647 -22.192 1.00 65.38 95 LEU A N 1
ATOM 673 C CA . LEU A 1 95 ? 26.535 4.377 -22.515 1.00 65.38 95 LEU A CA 1
ATOM 674 C C . LEU A 1 95 ? 25.786 3.586 -23.600 1.00 65.38 95 LEU A C 1
ATOM 676 O O . LEU A 1 95 ? 26.405 2.872 -24.384 1.00 65.38 95 LEU A O 1
ATOM 680 N N . ALA A 1 96 ? 24.460 3.730 -23.683 1.00 66.94 96 ALA A N 1
ATOM 681 C CA . ALA A 1 96 ? 23.656 3.109 -24.733 1.00 66.94 96 ALA A CA 1
ATOM 682 C C . ALA A 1 96 ? 23.907 3.707 -26.129 1.00 66.94 96 ALA A C 1
ATOM 684 O O . ALA A 1 96 ? 23.678 3.011 -27.116 1.00 66.94 96 ALA A O 1
ATOM 685 N N . TRP A 1 97 ? 24.388 4.952 -26.222 1.00 72.25 97 TRP A N 1
ATOM 686 C CA . TRP A 1 97 ? 24.763 5.588 -27.492 1.00 72.25 97 TRP A CA 1
ATOM 687 C C . TRP A 1 97 ? 26.202 5.278 -27.923 1.00 72.25 97 TRP A C 1
ATOM 689 O O . TRP A 1 97 ? 26.523 5.418 -29.102 1.00 72.25 97 TRP A O 1
ATOM 699 N N . LEU A 1 98 ? 27.055 4.796 -27.013 1.00 69.25 98 LEU A N 1
ATOM 700 C CA . LEU A 1 98 ? 28.465 4.504 -27.288 1.00 69.25 98 LEU A CA 1
ATOM 701 C C . LEU A 1 98 ? 28.694 3.544 -28.479 1.00 69.25 98 LEU A C 1
ATOM 703 O O . LEU A 1 98 ? 29.577 3.832 -29.283 1.00 69.25 98 LEU A O 1
ATOM 707 N N . PRO A 1 99 ? 27.901 2.469 -28.687 1.00 63.75 99 PRO A N 1
ATOM 708 C CA . PRO A 1 99 ? 28.036 1.621 -29.874 1.00 63.75 99 PRO A CA 1
ATOM 709 C C . PRO A 1 99 ? 27.747 2.364 -31.180 1.00 63.75 99 PRO A C 1
ATOM 711 O O . PRO A 1 99 ? 28.435 2.151 -32.171 1.00 63.75 99 PRO A O 1
ATOM 714 N N . VAL A 1 100 ? 26.757 3.263 -31.180 1.00 70.25 100 VAL A N 1
ATOM 715 C CA . VAL A 1 100 ? 26.405 4.076 -32.355 1.00 70.25 100 VAL A CA 1
ATOM 716 C C . VAL A 1 100 ? 27.548 5.033 -32.686 1.00 70.25 100 VAL A C 1
ATOM 718 O O . VAL A 1 100 ? 27.943 5.145 -33.843 1.00 70.25 100 VAL A O 1
ATOM 721 N N . VAL A 1 101 ? 28.129 5.662 -31.660 1.00 70.50 101 VAL A N 1
ATOM 722 C CA . VAL A 1 101 ? 29.308 6.528 -31.801 1.00 70.50 101 VAL A CA 1
ATOM 723 C C . VAL A 1 101 ? 30.520 5.733 -32.300 1.00 70.50 101 VAL A C 1
ATOM 725 O O . VAL A 1 101 ? 31.223 6.201 -33.188 1.00 70.50 101 VAL A O 1
ATOM 728 N N . GLY A 1 102 ? 30.737 4.516 -31.791 1.00 64.69 102 GLY A N 1
ATOM 729 C CA . GLY A 1 102 ? 31.811 3.627 -32.242 1.00 64.69 102 GLY A CA 1
ATOM 730 C C . GLY A 1 102 ? 31.674 3.224 -33.713 1.00 64.69 102 GLY A C 1
ATOM 731 O O . GLY A 1 102 ? 32.653 3.278 -34.452 1.00 64.69 102 GLY A O 1
ATOM 732 N N . VAL A 1 103 ? 30.458 2.900 -34.165 1.00 64.31 103 VAL A N 1
ATOM 733 C CA . VAL A 1 103 ? 30.171 2.625 -35.584 1.00 64.31 103 VAL A CA 1
ATOM 734 C C . VAL A 1 103 ? 30.388 3.873 -36.443 1.00 64.31 103 VAL A C 1
ATOM 736 O O . VAL A 1 103 ? 30.998 3.776 -37.504 1.00 64.31 103 VAL A O 1
ATOM 739 N N . ALA A 1 104 ? 29.945 5.047 -35.984 1.00 68.62 104 ALA A N 1
ATOM 740 C CA . ALA A 1 104 ? 30.132 6.306 -36.703 1.00 68.62 104 ALA A CA 1
ATOM 741 C C . ALA A 1 104 ? 31.613 6.712 -36.819 1.00 68.62 104 ALA A C 1
ATOM 743 O O . ALA A 1 104 ? 32.044 7.158 -37.876 1.00 68.62 104 ALA A O 1
ATOM 744 N N . LEU A 1 105 ? 32.416 6.523 -35.768 1.00 65.88 105 LEU A N 1
ATOM 745 C CA . LEU A 1 105 ? 33.860 6.776 -35.812 1.00 65.88 105 LEU A CA 1
ATOM 746 C C . LEU A 1 105 ? 34.589 5.762 -36.701 1.00 65.88 105 LEU A C 1
ATOM 748 O O . LEU A 1 105 ? 35.411 6.160 -37.524 1.00 65.88 105 LEU A O 1
ATOM 752 N N . GLY A 1 106 ? 34.254 4.472 -36.594 1.00 62.72 106 GLY A N 1
ATOM 753 C CA . GLY A 1 106 ? 34.807 3.432 -37.469 1.00 62.72 106 GLY A CA 1
ATOM 754 C C . GLY A 1 106 ? 34.495 3.685 -38.948 1.00 62.72 106 GLY A C 1
ATOM 755 O O . GLY A 1 106 ? 35.350 3.486 -39.807 1.00 62.72 106 GLY A O 1
ATOM 756 N N . ALA A 1 107 ? 33.303 4.216 -39.233 1.00 61.88 107 ALA A N 1
ATOM 757 C CA . ALA A 1 107 ? 32.891 4.626 -40.569 1.00 61.88 107 ALA A CA 1
ATOM 758 C C . ALA A 1 107 ? 33.751 5.745 -41.173 1.00 61.88 107 ALA A C 1
ATOM 760 O O . ALA A 1 107 ? 33.982 5.751 -42.382 1.00 61.88 107 ALA A O 1
ATOM 761 N N . ILE A 1 108 ? 34.203 6.687 -40.340 1.00 70.62 108 ILE A N 1
ATOM 762 C CA . ILE A 1 108 ? 35.014 7.836 -40.759 1.00 70.62 108 ILE A CA 1
ATOM 763 C C . ILE A 1 108 ? 36.467 7.418 -41.022 1.00 70.62 108 ILE A C 1
ATOM 765 O O . ILE A 1 108 ? 37.078 7.924 -41.959 1.00 70.62 108 ILE A O 1
ATOM 769 N N . ILE A 1 109 ? 37.015 6.504 -40.215 1.00 68.88 109 ILE A N 1
ATOM 770 C CA . ILE A 1 109 ? 38.427 6.097 -40.293 1.00 68.88 109 ILE A CA 1
ATOM 771 C C . ILE A 1 109 ? 38.694 5.199 -41.510 1.00 68.88 109 ILE A C 1
ATOM 773 O O . ILE A 1 109 ? 39.694 5.398 -42.194 1.00 68.88 109 ILE A O 1
ATOM 777 N N . GLU A 1 110 ? 37.818 4.230 -41.811 1.00 63.91 110 GLU A N 1
ATOM 778 C CA . GLU A 1 110 ? 38.061 3.276 -42.903 1.00 63.91 110 GLU A CA 1
ATOM 779 C C . GLU A 1 110 ? 36.761 2.892 -43.649 1.00 63.91 110 GLU A C 1
ATOM 781 O O . GLU A 1 110 ? 36.122 1.873 -43.360 1.00 63.91 110 GLU A O 1
ATOM 786 N N . PRO A 1 111 ? 36.350 3.675 -44.667 1.00 65.88 111 PRO A N 1
ATOM 787 C CA . PRO A 1 111 ? 35.083 3.480 -45.386 1.00 65.88 111 PRO A CA 1
ATOM 788 C C . PRO A 1 111 ? 34.948 2.105 -46.065 1.00 65.88 111 PRO A C 1
ATOM 790 O O . PRO A 1 111 ? 33.843 1.607 -46.292 1.00 65.88 111 PRO A O 1
ATOM 793 N N . ALA A 1 112 ? 36.077 1.467 -46.391 1.00 61.44 112 ALA A N 1
ATOM 794 C CA . ALA A 1 112 ? 36.117 0.134 -46.985 1.00 61.44 112 ALA A CA 1
ATOM 795 C C . ALA A 1 112 ? 35.750 -0.980 -45.983 1.00 61.44 112 ALA A C 1
ATOM 797 O O . ALA A 1 112 ? 35.123 -1.966 -46.380 1.00 61.44 112 ALA A O 1
ATOM 798 N N . ALA A 1 113 ? 36.064 -0.809 -44.693 1.00 56.41 113 ALA A N 1
ATOM 799 C CA . ALA A 1 113 ? 35.707 -1.753 -43.633 1.00 56.41 113 ALA A CA 1
ATOM 800 C C . ALA A 1 113 ? 34.187 -1.785 -43.401 1.00 56.41 113 ALA A C 1
ATOM 802 O O . ALA A 1 113 ? 33.597 -2.859 -43.281 1.00 56.41 113 ALA A O 1
ATOM 803 N N . LEU A 1 114 ? 33.528 -0.621 -43.469 1.00 57.72 114 LEU A N 1
ATOM 804 C CA . LEU A 1 114 ? 32.065 -0.503 -43.481 1.00 57.72 114 LEU A CA 1
ATOM 805 C C . LEU A 1 114 ? 31.428 -1.324 -44.604 1.00 57.72 114 LEU A C 1
ATOM 807 O O . LEU A 1 114 ? 30.395 -1.957 -44.405 1.00 57.72 114 LEU A O 1
ATOM 811 N N . ARG A 1 115 ? 32.048 -1.325 -45.788 1.00 59.38 115 ARG A N 1
ATOM 812 C CA . ARG A 1 115 ? 31.533 -2.034 -46.962 1.00 59.38 115 ARG A CA 1
ATOM 813 C C . ARG A 1 115 ? 31.609 -3.552 -46.783 1.00 59.38 115 ARG A C 1
ATOM 815 O O . ARG A 1 115 ? 30.676 -4.251 -47.157 1.00 59.38 115 ARG A O 1
ATOM 822 N N . VAL A 1 116 ? 32.675 -4.065 -46.166 1.00 59.88 116 VAL A N 1
ATOM 823 C CA . VAL A 1 116 ? 32.813 -5.496 -45.828 1.00 59.88 116 VAL A CA 1
ATOM 824 C C . VAL A 1 116 ? 31.869 -5.899 -44.690 1.00 59.88 116 VAL A C 1
ATOM 826 O O . VAL A 1 116 ? 31.293 -6.984 -44.731 1.00 59.88 116 VAL A O 1
ATOM 829 N N . LEU A 1 117 ? 31.657 -5.018 -43.710 1.00 58.34 117 LEU A N 1
ATOM 830 C CA . LEU A 1 117 ? 30.763 -5.263 -42.578 1.00 58.34 117 LEU A CA 1
ATOM 831 C C . LEU A 1 117 ? 29.271 -5.215 -42.973 1.00 58.34 117 LEU A C 1
ATOM 833 O O . LEU A 1 117 ? 28.491 -6.024 -42.480 1.00 58.34 117 LEU A O 1
ATOM 837 N N . LEU A 1 118 ? 28.875 -4.299 -43.870 1.00 60.09 118 LEU A N 1
ATOM 838 C CA . LEU A 1 118 ? 27.485 -4.119 -44.321 1.00 60.09 118 LEU A CA 1
ATOM 839 C C . LEU A 1 118 ? 27.090 -5.011 -45.507 1.00 60.09 118 LEU A C 1
ATOM 841 O O . LEU A 1 118 ? 25.926 -5.398 -45.596 1.00 60.09 118 LEU A O 1
ATOM 845 N N . LEU A 1 119 ? 28.012 -5.329 -46.425 1.00 61.44 119 LEU A N 1
ATOM 846 C CA . LEU A 1 119 ? 27.713 -6.140 -47.618 1.00 61.44 119 LEU A CA 1
ATOM 847 C C . LEU A 1 119 ? 28.256 -7.576 -47.552 1.00 61.44 119 LEU A C 1
ATOM 849 O O . LEU A 1 119 ? 27.928 -8.388 -48.414 1.00 61.44 119 LEU A O 1
ATOM 853 N N . GLY A 1 120 ? 29.064 -7.918 -46.544 1.00 71.00 120 GLY A N 1
ATOM 854 C CA . GLY A 1 120 ? 29.561 -9.278 -46.341 1.00 71.00 120 GLY A CA 1
ATOM 855 C C . GLY A 1 120 ? 28.620 -10.123 -45.467 1.00 71.00 120 GLY A C 1
ATOM 856 O O . GLY A 1 120 ? 28.193 -9.653 -44.410 1.00 71.00 120 GLY A O 1
ATOM 857 N N . PRO A 1 121 ? 28.349 -11.398 -45.815 1.00 71.62 121 PRO A N 1
ATOM 858 C CA . PRO A 1 121 ? 27.510 -12.284 -44.996 1.00 71.62 121 PRO A CA 1
ATOM 859 C C . PRO A 1 121 ? 28.092 -12.517 -43.591 1.00 71.62 121 PRO A C 1
ATOM 861 O O . PRO A 1 121 ? 27.343 -12.696 -42.634 1.00 71.62 121 PRO A O 1
ATOM 864 N N . LEU A 1 122 ? 29.422 -12.446 -43.446 1.00 67.12 122 LEU A N 1
ATOM 865 C CA . LEU A 1 122 ? 30.121 -12.566 -42.163 1.00 67.12 122 LEU A CA 1
ATOM 866 C C . LEU A 1 122 ? 29.890 -11.360 -41.228 1.00 67.12 122 LEU A C 1
ATOM 868 O O . LEU A 1 122 ? 29.908 -11.508 -40.011 1.00 67.12 122 LEU A O 1
ATOM 872 N N . GLY A 1 123 ? 29.676 -10.161 -41.780 1.00 65.19 123 GLY A N 1
ATOM 873 C CA . GLY A 1 123 ? 29.411 -8.957 -40.986 1.00 65.19 123 GLY A CA 1
ATOM 874 C C . GLY A 1 123 ? 28.004 -8.963 -40.388 1.00 65.19 123 GLY A C 1
ATOM 875 O O . GLY A 1 123 ? 27.818 -8.629 -39.217 1.00 65.19 123 GLY A O 1
ATOM 876 N N . TRP A 1 124 ? 27.024 -9.452 -41.151 1.00 71.25 124 TRP A N 1
ATOM 877 C CA . TRP A 1 124 ? 25.648 -9.620 -40.682 1.00 71.25 124 TRP A CA 1
ATOM 878 C C . TRP A 1 124 ? 25.525 -10.644 -39.552 1.00 71.25 124 TRP A C 1
ATOM 880 O O . TRP A 1 124 ? 24.809 -10.385 -38.586 1.00 71.25 124 TRP A O 1
ATOM 890 N N . THR A 1 125 ? 26.236 -11.774 -39.618 1.00 71.75 125 THR A N 1
ATOM 891 C CA . THR A 1 125 ? 26.197 -12.778 -38.539 1.00 71.75 125 THR A CA 1
ATOM 892 C C . THR A 1 125 ? 26.762 -12.225 -37.234 1.00 71.75 125 THR A C 1
ATOM 894 O O . THR A 1 125 ? 26.154 -12.410 -36.181 1.00 71.75 125 THR A O 1
ATOM 897 N N . LEU A 1 126 ? 27.866 -11.477 -37.297 1.00 63.44 126 LEU A N 1
ATOM 898 C CA . LEU A 1 126 ? 28.464 -10.800 -36.143 1.00 63.44 126 LEU A CA 1
ATOM 899 C C . LEU A 1 126 ? 27.542 -9.726 -35.549 1.00 63.44 126 LEU A C 1
ATOM 901 O O . LEU A 1 126 ? 27.371 -9.674 -34.329 1.00 63.44 126 LEU A O 1
ATOM 905 N N . LEU A 1 127 ? 26.902 -8.909 -36.393 1.00 66.56 127 LEU A N 1
ATOM 906 C CA . LEU A 1 127 ? 25.959 -7.874 -35.955 1.00 66.56 127 LEU A CA 1
ATOM 907 C C . LEU A 1 127 ? 24.710 -8.466 -35.297 1.00 66.56 127 LEU A C 1
ATOM 909 O O . LEU A 1 127 ? 24.313 -8.023 -34.219 1.00 66.56 127 LEU A O 1
ATOM 913 N N . VAL A 1 128 ? 24.108 -9.486 -35.915 1.00 74.50 128 VAL A N 1
ATOM 914 C CA . VAL A 1 128 ? 22.923 -10.166 -35.374 1.00 74.50 128 VAL A CA 1
ATOM 915 C C . VAL A 1 128 ? 23.259 -10.869 -34.063 1.00 74.50 128 VAL A C 1
ATOM 917 O O . VAL A 1 128 ? 22.497 -10.754 -33.104 1.00 74.50 128 VAL A O 1
ATOM 920 N N . LEU A 1 129 ? 24.411 -11.539 -33.976 1.00 70.94 129 LEU A N 1
ATOM 921 C CA . LEU A 1 129 ? 24.836 -12.227 -32.760 1.00 70.94 129 LEU A CA 1
ATOM 922 C C . LEU A 1 129 ? 25.086 -11.242 -31.608 1.00 70.94 129 LEU A C 1
ATOM 924 O O . LEU A 1 129 ? 24.603 -11.464 -30.498 1.00 70.94 129 LEU A O 1
ATOM 928 N N . ALA A 1 130 ? 25.769 -10.124 -31.874 1.00 64.94 130 ALA A N 1
ATOM 929 C CA . ALA A 1 130 ? 25.994 -9.072 -30.884 1.00 64.94 130 ALA A CA 1
ATOM 930 C C . ALA A 1 130 ? 24.677 -8.422 -30.421 1.00 64.94 130 ALA A C 1
ATOM 932 O O . ALA A 1 130 ? 24.473 -8.207 -29.221 1.00 64.94 130 ALA A O 1
ATOM 933 N N . ALA A 1 131 ? 23.754 -8.152 -31.351 1.00 72.06 131 ALA A N 1
ATOM 934 C CA . ALA A 1 131 ? 22.434 -7.612 -31.037 1.00 72.06 131 ALA A CA 1
ATOM 935 C C . ALA A 1 131 ? 21.607 -8.590 -30.188 1.00 72.06 131 ALA A C 1
ATOM 937 O O . ALA A 1 131 ? 21.022 -8.182 -29.181 1.00 72.06 131 ALA A O 1
ATOM 938 N N . ALA A 1 132 ? 21.612 -9.877 -30.546 1.00 74.44 132 ALA A N 1
ATOM 939 C CA . ALA A 1 132 ? 20.901 -10.924 -29.826 1.00 74.44 132 ALA A CA 1
ATOM 940 C C . ALA A 1 132 ? 21.431 -11.077 -28.395 1.00 74.44 132 ALA A C 1
ATOM 942 O O . ALA A 1 132 ? 20.650 -10.969 -27.454 1.00 74.44 132 ALA A O 1
ATOM 943 N N . LEU A 1 133 ? 22.748 -11.227 -28.202 1.00 69.50 133 LEU A N 1
ATOM 944 C CA . LEU A 1 133 ? 23.349 -11.353 -26.865 1.00 69.50 133 LEU A CA 1
ATOM 945 C C . LEU A 1 133 ? 23.013 -10.153 -25.967 1.00 69.50 133 LEU A C 1
ATOM 947 O O . LEU A 1 133 ? 22.616 -10.314 -24.809 1.00 69.50 133 LEU A O 1
ATOM 951 N N . THR A 1 134 ? 23.099 -8.946 -26.533 1.00 66.38 134 THR A N 1
ATOM 952 C CA . THR A 1 134 ? 22.798 -7.701 -25.818 1.00 66.38 134 THR A CA 1
ATOM 953 C C . THR A 1 134 ? 21.317 -7.614 -25.432 1.00 66.38 134 THR A C 1
ATOM 955 O O . THR A 1 134 ? 20.973 -7.141 -24.343 1.00 66.38 134 THR A O 1
ATOM 958 N N . TRP A 1 135 ? 20.418 -8.065 -26.308 1.00 75.06 135 TRP A N 1
ATOM 959 C CA . TRP A 1 135 ? 18.982 -8.071 -26.050 1.00 75.06 135 TRP A CA 1
ATOM 960 C C . TRP A 1 135 ? 18.616 -9.054 -24.935 1.00 75.06 135 TRP A C 1
ATOM 962 O O . TRP A 1 135 ? 17.938 -8.675 -23.975 1.00 75.06 135 TRP A O 1
ATOM 972 N N . THR A 1 136 ? 19.117 -10.289 -25.007 1.00 75.19 136 THR A N 1
ATOM 973 C CA . THR A 1 136 ? 18.803 -11.355 -24.044 1.00 75.19 136 THR A CA 1
ATOM 974 C C . THR A 1 136 ? 19.264 -10.991 -22.633 1.00 75.19 136 THR A C 1
ATOM 976 O O . THR A 1 136 ? 18.486 -11.114 -21.683 1.00 75.19 136 THR A O 1
ATOM 979 N N . GLY A 1 137 ? 20.474 -10.433 -22.488 1.00 66.88 137 GLY A N 1
ATOM 980 C CA . GLY A 1 137 ? 20.988 -9.974 -21.193 1.00 66.88 137 GLY A CA 1
ATOM 981 C C . GLY A 1 137 ? 20.150 -8.846 -20.577 1.00 66.88 137 GLY A C 1
ATOM 982 O O . GLY A 1 137 ? 19.873 -8.853 -19.373 1.00 66.88 137 GLY A O 1
ATOM 983 N N . ARG A 1 138 ? 19.659 -7.906 -21.399 1.00 69.25 138 ARG A N 1
ATOM 984 C CA . ARG A 1 138 ? 18.789 -6.811 -20.932 1.00 69.25 138 ARG A CA 1
ATOM 985 C C . ARG A 1 138 ? 17.414 -7.308 -20.503 1.00 69.25 138 ARG A C 1
ATOM 987 O O . ARG A 1 138 ? 16.901 -6.850 -19.483 1.00 69.25 138 ARG A O 1
ATOM 994 N N . VAL A 1 139 ? 16.813 -8.221 -21.264 1.00 73.75 139 VAL A N 1
ATOM 995 C CA . VAL A 1 139 ? 15.473 -8.747 -20.965 1.00 73.75 139 VAL A CA 1
ATOM 996 C C . VAL A 1 139 ? 15.486 -9.604 -19.701 1.00 73.75 139 VAL A C 1
ATOM 998 O O . VAL A 1 139 ? 14.631 -9.408 -18.838 1.00 73.75 139 VAL A O 1
ATOM 1001 N N . TRP A 1 140 ? 16.462 -10.504 -19.551 1.00 74.62 140 TRP A N 1
ATOM 1002 C CA . TRP A 1 140 ? 16.552 -11.387 -18.384 1.00 74.62 140 TRP A CA 1
ATOM 1003 C C . T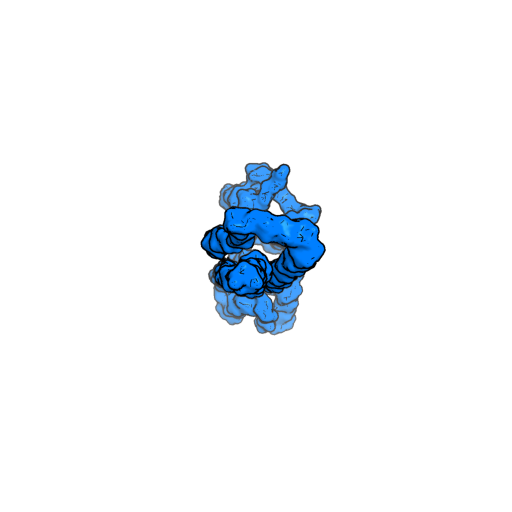RP A 1 140 ? 16.731 -10.600 -17.081 1.00 74.62 140 TRP A C 1
ATOM 1005 O O . TRP A 1 140 ? 15.970 -10.773 -16.128 1.00 74.62 140 TRP A O 1
ATOM 1015 N N . THR A 1 141 ? 17.653 -9.638 -17.088 1.00 64.38 141 THR A N 1
ATOM 1016 C CA . THR A 1 141 ? 17.934 -8.775 -15.936 1.00 64.38 141 THR A CA 1
ATOM 1017 C C . THR A 1 141 ? 16.732 -7.909 -15.561 1.00 64.38 141 THR A C 1
ATOM 1019 O O . THR A 1 141 ? 16.375 -7.810 -14.388 1.00 64.38 141 THR A O 1
ATOM 1022 N N . ARG A 1 142 ? 16.052 -7.309 -16.550 1.00 69.75 142 ARG A N 1
ATOM 1023 C CA . ARG A 1 142 ? 14.836 -6.518 -16.300 1.00 69.75 142 ARG A CA 1
ATOM 1024 C C . ARG A 1 142 ? 13.727 -7.364 -15.684 1.00 69.75 142 ARG A C 1
ATOM 1026 O O . ARG A 1 142 ? 13.043 -6.876 -14.791 1.00 69.75 142 ARG A O 1
ATOM 1033 N N . ARG A 1 143 ? 13.563 -8.614 -16.129 1.00 73.62 143 ARG A N 1
ATOM 1034 C CA . ARG A 1 143 ? 12.522 -9.520 -15.623 1.00 73.62 143 ARG A CA 1
ATOM 1035 C C . ARG A 1 143 ? 12.740 -9.923 -14.163 1.00 73.62 143 ARG A C 1
ATOM 1037 O O . ARG A 1 143 ? 11.793 -9.834 -13.390 1.00 73.62 143 ARG A O 1
ATOM 1044 N N . LEU A 1 144 ? 13.964 -10.288 -13.772 1.00 65.12 144 LEU A N 1
ATOM 1045 C CA . LEU A 1 144 ? 14.274 -10.670 -12.384 1.00 65.12 144 LEU A CA 1
ATOM 1046 C C . LEU A 1 144 ? 14.037 -9.516 -11.395 1.00 65.12 144 LEU A C 1
ATOM 1048 O O . LEU A 1 144 ? 13.442 -9.708 -10.337 1.00 65.12 144 LEU A O 1
ATOM 1052 N N . ILE A 1 145 ? 14.443 -8.299 -11.771 1.00 67.31 145 ILE A N 1
ATOM 1053 C CA . ILE A 1 145 ? 14.286 -7.104 -10.928 1.00 67.31 145 ILE A CA 1
ATOM 1054 C C . ILE A 1 145 ? 12.827 -6.669 -10.857 1.00 67.31 145 ILE A C 1
ATOM 1056 O O . ILE A 1 145 ? 12.318 -6.383 -9.776 1.00 67.31 145 ILE A O 1
ATOM 1060 N N . ALA A 1 146 ? 12.144 -6.616 -12.004 1.00 71.25 146 ALA A N 1
ATOM 1061 C CA . ALA A 1 146 ? 10.755 -6.181 -12.058 1.00 71.25 146 ALA A CA 1
ATOM 1062 C C . ALA A 1 146 ? 9.851 -7.083 -11.209 1.00 71.25 146 ALA A C 1
ATOM 1064 O O . ALA A 1 146 ? 9.002 -6.552 -10.497 1.00 71.25 146 ALA A O 1
ATOM 1065 N N . GLY A 1 147 ? 10.076 -8.404 -11.232 1.00 66.94 147 GLY A N 1
ATOM 1066 C CA . GLY A 1 147 ? 9.326 -9.367 -10.423 1.00 66.94 147 GLY A CA 1
ATOM 1067 C C . GLY A 1 147 ? 9.558 -9.200 -8.919 1.00 66.94 147 GLY A C 1
ATOM 1068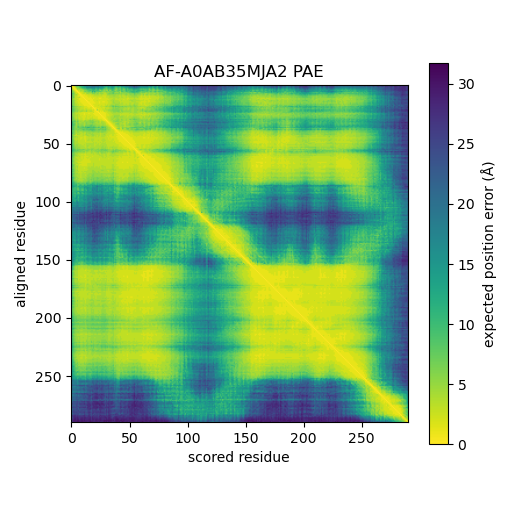 O O . GLY A 1 147 ? 8.598 -9.064 -8.164 1.00 66.94 147 GLY A O 1
ATOM 1069 N N . ALA A 1 148 ? 10.820 -9.128 -8.480 1.00 64.31 148 ALA A N 1
ATOM 1070 C CA . ALA A 1 148 ? 11.152 -9.017 -7.055 1.00 64.31 148 ALA A CA 1
ATOM 1071 C C . ALA A 1 148 ? 10.754 -7.665 -6.432 1.00 64.31 148 ALA A C 1
ATOM 1073 O O . ALA A 1 148 ? 10.517 -7.589 -5.227 1.00 64.31 148 ALA A O 1
ATOM 1074 N N . VAL A 1 149 ? 10.712 -6.590 -7.227 1.00 68.56 149 VAL A N 1
ATOM 1075 C CA . VAL A 1 149 ? 10.273 -5.260 -6.772 1.00 68.56 149 VAL A CA 1
ATOM 1076 C C . VAL A 1 149 ? 8.747 -5.151 -6.759 1.00 68.56 149 VAL A C 1
ATOM 1078 O O . VAL A 1 149 ? 8.203 -4.580 -5.820 1.00 68.56 149 VAL A O 1
ATOM 1081 N N . HIS A 1 150 ? 8.044 -5.711 -7.754 1.00 67.00 150 HIS A N 1
ATOM 1082 C CA . HIS A 1 150 ? 6.574 -5.693 -7.765 1.00 67.00 150 HIS A CA 1
ATOM 1083 C C . HIS A 1 150 ? 5.974 -6.491 -6.609 1.00 67.00 150 HIS A C 1
ATOM 1085 O O . HIS A 1 150 ? 5.062 -5.990 -5.963 1.00 67.00 150 HIS A O 1
ATOM 1091 N N . ALA A 1 151 ? 6.496 -7.692 -6.333 1.00 65.69 151 ALA A N 1
ATOM 1092 C CA . ALA A 1 151 ? 5.990 -8.530 -5.247 1.00 65.69 151 ALA A CA 1
ATOM 1093 C C . ALA A 1 151 ? 6.110 -7.818 -3.887 1.00 65.69 151 ALA A C 1
ATOM 1095 O O . ALA A 1 151 ? 5.114 -7.609 -3.208 1.00 65.69 151 ALA A O 1
ATOM 1096 N N . ARG A 1 152 ? 7.309 -7.315 -3.556 1.00 69.88 152 ARG A N 1
ATOM 1097 C CA . ARG A 1 152 ? 7.549 -6.589 -2.296 1.00 69.88 152 ARG A CA 1
ATOM 1098 C C . ARG A 1 152 ? 6.758 -5.284 -2.177 1.00 69.88 152 ARG A C 1
ATOM 1100 O O . ARG A 1 152 ? 6.363 -4.906 -1.078 1.00 69.88 152 ARG A O 1
ATOM 1107 N N . GLY A 1 153 ? 6.539 -4.588 -3.294 1.00 70.44 153 GLY A N 1
ATOM 1108 C CA . GLY A 1 153 ? 5.745 -3.360 -3.325 1.00 70.44 153 GLY A CA 1
ATOM 1109 C C . GLY A 1 153 ? 4.256 -3.605 -3.073 1.00 70.44 153 GLY A C 1
ATOM 1110 O O . GLY A 1 153 ? 3.637 -2.837 -2.341 1.00 70.44 153 GLY A O 1
ATOM 1111 N N . ALA A 1 154 ? 3.697 -4.682 -3.634 1.00 73.19 154 ALA A N 1
ATOM 1112 C CA . ALA A 1 154 ? 2.301 -5.059 -3.421 1.00 73.19 154 ALA A CA 1
ATOM 1113 C C . ALA A 1 154 ? 2.031 -5.407 -1.948 1.00 73.19 154 ALA A C 1
ATOM 1115 O O . ALA A 1 154 ? 1.099 -4.860 -1.360 1.00 73.19 154 ALA A O 1
ATOM 1116 N N . ASP A 1 155 ? 2.907 -6.210 -1.338 1.00 81.25 155 ASP A N 1
ATOM 1117 C CA . ASP A 1 155 ? 2.796 -6.591 0.075 1.00 81.25 155 ASP A CA 1
ATOM 1118 C C . ASP A 1 155 ? 2.866 -5.360 0.997 1.00 81.25 155 ASP A C 1
ATOM 1120 O O . ASP A 1 155 ? 2.086 -5.212 1.939 1.00 81.25 155 ASP A O 1
ATOM 1124 N N . ALA A 1 156 ? 3.781 -4.425 0.712 1.00 85.25 156 ALA A N 1
ATOM 1125 C CA . ALA A 1 156 ? 3.930 -3.203 1.500 1.00 85.25 156 ALA A CA 1
ATOM 1126 C C . ALA A 1 156 ? 2.705 -2.277 1.403 1.00 85.25 156 ALA A C 1
ATOM 1128 O O . ALA A 1 156 ? 2.319 -1.683 2.413 1.00 85.25 156 ALA A O 1
ATOM 1129 N N . HIS A 1 157 ? 2.098 -2.160 0.215 1.00 88.19 157 HIS A N 1
ATOM 1130 C CA . HIS A 1 157 ? 0.875 -1.381 0.008 1.00 88.19 157 HIS A CA 1
ATOM 1131 C C . HIS A 1 157 ? -0.296 -1.962 0.803 1.00 88.19 157 HIS A C 1
ATOM 1133 O O . HIS A 1 157 ? -0.969 -1.236 1.532 1.00 88.19 157 HIS A O 1
ATOM 1139 N N . GLU A 1 158 ? -0.508 -3.276 0.715 1.00 89.81 158 GLU A N 1
ATOM 1140 C CA . GLU A 1 158 ? -1.593 -3.958 1.422 1.00 89.81 158 GLU A CA 1
ATOM 1141 C C . GLU A 1 158 ? -1.469 -3.784 2.944 1.00 89.81 158 GLU A C 1
ATOM 1143 O O . GLU A 1 158 ? -2.428 -3.390 3.613 1.00 89.81 158 GLU A O 1
ATOM 1148 N N . VAL A 1 159 ? -0.257 -3.953 3.485 1.00 92.19 159 VAL A N 1
ATOM 1149 C CA . VAL A 1 159 ? 0.039 -3.717 4.907 1.00 92.19 159 VAL A CA 1
ATOM 1150 C C . VAL A 1 159 ? -0.201 -2.258 5.303 1.00 92.19 159 VAL A C 1
ATOM 1152 O O . VAL A 1 159 ? -0.732 -1.997 6.387 1.00 92.19 159 VAL A O 1
ATOM 1155 N N . ALA A 1 160 ? 0.168 -1.292 4.457 1.00 93.69 160 ALA A N 1
ATOM 1156 C CA . ALA A 1 160 ? -0.045 0.129 4.723 1.00 93.69 160 ALA A CA 1
ATOM 1157 C C . ALA A 1 160 ? -1.540 0.489 4.757 1.00 93.69 160 ALA A C 1
ATOM 1159 O O . ALA A 1 160 ? -1.984 1.134 5.711 1.00 93.69 160 ALA A O 1
ATOM 1160 N N . VAL A 1 161 ? -2.316 0.022 3.773 1.00 94.31 161 VAL A N 1
ATOM 1161 C CA . VAL A 1 161 ? -3.773 0.220 3.692 1.00 94.31 161 VAL A CA 1
ATOM 1162 C C . VAL A 1 161 ? -4.474 -0.417 4.888 1.00 94.31 161 VAL A C 1
ATOM 1164 O O . VAL A 1 161 ? -5.273 0.237 5.559 1.00 94.31 161 VAL A O 1
ATOM 1167 N N . ALA A 1 162 ? -4.142 -1.664 5.218 1.00 95.12 162 ALA A N 1
ATOM 1168 C CA . ALA A 1 162 ? -4.735 -2.348 6.358 1.00 95.12 162 ALA A CA 1
ATOM 1169 C C . ALA A 1 162 ? -4.390 -1.671 7.687 1.00 95.12 162 ALA A C 1
ATOM 1171 O O . ALA A 1 162 ? -5.271 -1.490 8.524 1.00 95.12 162 ALA A O 1
ATOM 1172 N N . SER A 1 163 ? -3.139 -1.235 7.872 1.00 96.25 163 SER A N 1
ATOM 1173 C CA . SER A 1 163 ? -2.727 -0.495 9.073 1.00 96.25 163 SER A CA 1
ATOM 1174 C C . SER A 1 163 ? -3.485 0.828 9.211 1.00 96.25 163 SER A C 1
ATOM 1176 O O . SER A 1 163 ? -3.883 1.195 10.316 1.00 96.25 163 SER A O 1
ATOM 1178 N N . ALA A 1 164 ? -3.715 1.531 8.098 1.00 95.88 164 ALA A N 1
ATOM 1179 C CA . ALA A 1 164 ? -4.467 2.780 8.070 1.00 95.88 164 ALA A CA 1
ATOM 1180 C C . ALA A 1 164 ? -5.945 2.569 8.440 1.00 95.88 164 ALA A C 1
ATOM 1182 O O . ALA A 1 164 ? -6.461 3.270 9.310 1.00 95.88 164 ALA A O 1
ATOM 1183 N N . LEU A 1 165 ? -6.606 1.569 7.844 1.00 95.75 165 LEU A N 1
ATOM 1184 C CA . LEU A 1 165 ? -8.010 1.254 8.130 1.00 95.75 165 LEU A CA 1
ATOM 1185 C C . LEU A 1 165 ? -8.213 0.691 9.541 1.00 95.75 165 LEU A C 1
ATOM 1187 O O . LEU A 1 165 ? -9.178 1.059 10.205 1.00 95.75 165 LEU A O 1
ATOM 1191 N N . LEU A 1 166 ? -7.301 -0.156 10.028 1.00 96.50 166 LEU A N 1
ATOM 1192 C CA . LEU A 1 166 ? -7.329 -0.638 11.412 1.00 96.50 166 LEU A CA 1
ATOM 1193 C C . LEU A 1 166 ? -7.149 0.518 12.395 1.00 96.50 166 LEU A C 1
ATOM 1195 O O . LEU A 1 166 ? -7.910 0.613 13.351 1.00 96.50 166 LEU A O 1
ATOM 1199 N N . GLY A 1 167 ? -6.193 1.418 12.150 1.00 95.69 167 GLY A N 1
ATOM 1200 C CA . GLY A 1 167 ? -5.978 2.591 12.998 1.00 95.69 167 GLY A CA 1
ATOM 1201 C C . GLY A 1 167 ? -7.220 3.474 13.055 1.00 95.69 167 GLY A C 1
ATOM 1202 O O . GLY A 1 167 ? -7.723 3.752 14.138 1.00 95.69 167 GLY A O 1
ATOM 1203 N N . ALA A 1 168 ? -7.777 3.814 11.891 1.00 94.62 168 ALA A N 1
ATOM 1204 C CA . ALA A 1 168 ? -8.987 4.621 11.789 1.00 94.62 168 ALA A CA 1
ATOM 1205 C C . ALA A 1 168 ? -10.221 3.948 12.421 1.00 94.62 168 ALA A C 1
ATOM 1207 O O . ALA A 1 168 ? -11.031 4.630 13.045 1.00 94.62 168 ALA A O 1
ATOM 1208 N N . ALA A 1 169 ? -10.367 2.623 12.303 1.00 94.25 169 ALA A N 1
ATOM 1209 C CA . ALA A 1 169 ? -11.442 1.877 12.959 1.00 94.25 169 ALA A CA 1
ATOM 1210 C C . ALA A 1 169 ? -11.298 1.907 14.484 1.00 94.25 169 ALA A C 1
ATOM 1212 O O . ALA A 1 169 ? -12.244 2.242 15.192 1.00 94.25 169 ALA A O 1
ATOM 1213 N N . LEU A 1 170 ? -10.111 1.593 14.997 1.00 94.56 170 LEU A N 1
ATOM 1214 C CA . LEU A 1 170 ? -9.854 1.553 16.435 1.00 94.56 170 LEU A CA 1
ATOM 1215 C C . LEU A 1 170 ? -9.989 2.947 17.067 1.00 94.56 170 LEU A C 1
ATOM 1217 O O . LEU A 1 170 ? -10.590 3.080 18.131 1.00 94.56 170 LEU A O 1
ATOM 1221 N N . ASP A 1 171 ? -9.513 3.996 16.391 1.00 92.69 171 ASP A N 1
ATOM 1222 C CA . ASP A 1 171 ? -9.675 5.384 16.841 1.00 92.69 171 ASP A CA 1
ATOM 1223 C C . ASP A 1 171 ? -11.145 5.844 16.801 1.00 92.69 171 ASP A C 1
ATOM 1225 O O . ASP A 1 171 ? -11.550 6.680 17.609 1.00 92.69 171 ASP A O 1
ATOM 1229 N N . ALA A 1 172 ? -11.969 5.258 15.924 1.00 91.50 172 ALA A N 1
ATOM 1230 C CA . ALA A 1 172 ? -13.421 5.445 15.905 1.00 91.50 172 ALA A CA 1
ATOM 1231 C C . ALA A 1 172 ? -14.168 4.624 16.982 1.00 91.50 172 ALA A C 1
ATOM 1233 O O . ALA A 1 172 ? -15.395 4.674 17.040 1.00 91.50 172 ALA A O 1
ATOM 1234 N N . GLY A 1 173 ? -13.453 3.882 17.837 1.00 92.00 173 GLY A N 1
ATOM 1235 C CA . GLY A 1 173 ? -14.027 3.121 18.952 1.00 92.00 173 GLY A CA 1
ATOM 1236 C C . GLY A 1 173 ? -14.482 1.704 18.599 1.00 92.00 173 GLY A C 1
ATOM 1237 O O . GLY A 1 173 ? -15.209 1.082 19.370 1.00 92.00 173 GLY A O 1
ATOM 1238 N N . VAL A 1 174 ? -14.073 1.181 17.445 1.00 93.88 174 VAL A N 1
ATOM 1239 C CA . VAL A 1 174 ? -14.364 -0.199 17.042 1.00 93.88 174 VAL A CA 1
ATOM 1240 C C . VAL A 1 174 ? -13.518 -1.165 17.868 1.00 93.88 174 VAL A C 1
ATOM 1242 O O . VAL A 1 174 ? -12.327 -0.933 18.061 1.00 93.88 174 VAL A O 1
ATOM 1245 N N . ASP A 1 175 ? -14.102 -2.271 18.332 1.00 93.25 175 ASP A N 1
ATOM 1246 C CA . ASP A 1 175 ? -13.349 -3.306 19.041 1.00 93.25 175 ASP A CA 1
ATOM 1247 C C . ASP A 1 175 ? -12.346 -4.024 18.119 1.00 93.25 175 ASP A C 1
ATOM 1249 O O . ASP A 1 175 ? -12.589 -4.211 16.925 1.00 93.25 175 ASP A O 1
ATOM 1253 N N . LEU A 1 176 ? -11.204 -4.447 18.671 1.00 95.12 176 LEU A N 1
ATOM 1254 C CA . LEU A 1 176 ? -10.111 -5.031 17.889 1.00 95.12 176 LEU A CA 1
ATOM 1255 C C . LEU A 1 176 ? -10.507 -6.287 17.084 1.00 95.12 176 LEU A C 1
ATOM 1257 O O . LEU A 1 176 ? -10.196 -6.323 15.890 1.00 95.12 176 LEU A O 1
ATOM 1261 N N . PRO A 1 177 ? -11.206 -7.295 17.650 1.00 95.62 177 PRO A N 1
ATOM 1262 C CA . PRO A 1 177 ? -11.671 -8.443 16.872 1.00 95.62 177 PRO A CA 1
ATOM 1263 C C . PRO A 1 177 ? -12.580 -8.040 15.702 1.00 95.62 177 PRO A C 1
ATOM 1265 O O . PRO A 1 177 ? -12.418 -8.548 14.591 1.00 95.62 177 PRO A O 1
ATOM 1268 N N . ARG A 1 178 ? -13.529 -7.118 15.909 1.00 95.19 178 ARG A N 1
ATOM 1269 C CA . ARG A 1 178 ? -14.401 -6.625 14.834 1.00 95.19 178 ARG A CA 1
ATOM 1270 C C . ARG A 1 178 ? -13.624 -5.829 13.794 1.00 95.19 178 ARG A C 1
ATOM 1272 O O . ARG A 1 178 ? -13.834 -6.065 12.609 1.00 95.19 178 ARG A O 1
ATOM 1279 N N . ALA A 1 179 ? -12.709 -4.952 14.202 1.00 95.25 179 ALA A N 1
ATOM 1280 C CA . ALA A 1 179 ? -11.866 -4.190 13.284 1.00 95.25 179 ALA A CA 1
ATOM 1281 C C . ALA A 1 179 ? -11.030 -5.123 12.390 1.00 95.25 179 ALA A C 1
ATOM 1283 O O . ALA A 1 179 ? -11.066 -4.989 11.168 1.00 95.25 179 ALA A O 1
ATOM 1284 N N . LEU A 1 180 ? -10.357 -6.122 12.973 1.00 96.44 180 LEU A N 1
ATOM 1285 C CA . LEU A 1 180 ? -9.593 -7.136 12.235 1.00 96.44 180 LEU A CA 1
ATOM 1286 C C . LEU A 1 180 ? -10.460 -7.902 11.233 1.00 96.44 180 LEU A C 1
ATOM 1288 O O . LEU A 1 180 ? -10.077 -8.069 10.075 1.00 96.44 180 LEU A O 1
ATOM 1292 N N . ARG A 1 181 ? -11.647 -8.338 11.661 1.00 96.56 181 ARG A N 1
ATOM 1293 C CA . ARG A 1 181 ? -12.567 -9.099 10.814 1.00 96.56 181 ARG A CA 1
ATOM 1294 C C . ARG A 1 181 ? -13.085 -8.270 9.645 1.00 96.56 181 ARG A C 1
ATOM 1296 O O . ARG A 1 181 ? -13.097 -8.741 8.512 1.00 96.56 181 ARG A O 1
ATOM 1303 N N . GLU A 1 182 ? -13.523 -7.047 9.916 1.00 95.19 182 GLU A N 1
ATOM 1304 C CA . GLU A 1 182 ? -14.156 -6.197 8.913 1.00 95.19 182 GLU A CA 1
ATOM 1305 C C . GLU A 1 182 ? -13.147 -5.611 7.923 1.00 95.19 182 GLU A C 1
ATOM 1307 O O . GLU A 1 182 ? -13.438 -5.577 6.726 1.00 95.19 182 GLU A O 1
ATOM 1312 N N . VAL A 1 183 ? -11.947 -5.239 8.383 1.00 95.44 183 VAL A N 1
ATOM 1313 C CA . VAL A 1 183 ? -10.838 -4.848 7.497 1.00 95.44 183 VAL A CA 1
ATOM 1314 C C . VAL A 1 183 ? -10.348 -6.051 6.693 1.00 95.44 183 VAL A C 1
ATOM 1316 O O . VAL A 1 183 ? -10.191 -5.943 5.480 1.00 95.44 183 VAL A O 1
ATOM 1319 N N . GLY A 1 184 ? -10.182 -7.215 7.328 1.00 94.31 184 GLY A N 1
ATOM 1320 C CA . GLY A 1 184 ? -9.778 -8.447 6.650 1.00 94.31 184 GLY A CA 1
ATOM 1321 C C . GLY A 1 184 ? -10.738 -8.861 5.537 1.00 94.31 184 GLY A C 1
ATOM 1322 O O . GLY A 1 184 ? -10.301 -9.228 4.454 1.00 94.31 184 GLY A O 1
ATOM 1323 N N . ARG A 1 185 ? -12.051 -8.729 5.752 1.00 93.25 185 ARG A N 1
ATOM 1324 C CA . ARG A 1 185 ? -13.059 -8.958 4.703 1.00 93.25 185 ARG A CA 1
ATOM 1325 C C . ARG A 1 185 ? -13.005 -7.913 3.599 1.00 93.25 185 ARG A C 1
ATOM 1327 O O . ARG A 1 185 ? -13.131 -8.264 2.435 1.00 93.25 185 ARG A O 1
ATOM 1334 N N . ALA A 1 186 ? -12.853 -6.640 3.963 1.00 90.88 186 ALA A N 1
ATOM 1335 C CA . ALA A 1 186 ? -12.861 -5.544 2.999 1.00 90.88 186 ALA A CA 1
ATOM 1336 C C . ALA A 1 186 ? -11.639 -5.571 2.066 1.00 90.88 186 ALA A C 1
ATOM 1338 O O . ALA A 1 186 ? -11.756 -5.184 0.908 1.00 90.88 186 ALA A O 1
ATOM 1339 N N . LEU A 1 187 ? -10.492 -6.034 2.570 1.00 90.62 187 LEU A N 1
ATOM 1340 C CA . LEU A 1 187 ? -9.240 -6.155 1.819 1.00 90.62 187 LEU A CA 1
ATOM 1341 C C . LEU A 1 187 ? -8.976 -7.571 1.292 1.00 90.62 187 LEU A C 1
ATOM 1343 O O . LEU A 1 187 ? -7.920 -7.802 0.719 1.00 90.62 187 LEU A O 1
ATOM 1347 N N . GLU A 1 188 ? -9.904 -8.511 1.498 1.00 90.88 188 GLU A N 1
ATOM 1348 C CA . GLU A 1 188 ? -9.727 -9.932 1.160 1.00 90.88 188 GLU A CA 1
ATOM 1349 C C . GLU A 1 188 ? -8.451 -10.550 1.774 1.00 90.88 188 GLU A C 1
ATOM 1351 O O . GLU A 1 188 ? -7.829 -11.421 1.177 1.00 90.88 188 GLU A O 1
ATOM 1356 N N . ALA A 1 189 ? -8.079 -10.123 2.988 1.00 92.69 189 ALA A N 1
ATOM 1357 C CA . ALA A 1 189 ? -6.878 -10.539 3.712 1.00 92.69 189 ALA A CA 1
ATOM 1358 C C . ALA A 1 189 ? -7.206 -11.628 4.761 1.00 92.69 189 ALA A C 1
ATOM 1360 O O . ALA A 1 189 ? -7.612 -11.306 5.890 1.00 92.69 189 ALA A O 1
ATOM 1361 N N . PRO A 1 190 ? -6.999 -12.931 4.459 1.00 94.75 190 PRO A N 1
ATOM 1362 C CA . PRO A 1 190 ? -7.445 -14.020 5.326 1.00 94.75 190 PRO A CA 1
ATOM 1363 C C . PRO A 1 190 ? -6.732 -14.018 6.677 1.00 94.75 190 PRO A C 1
ATOM 1365 O O . PRO A 1 190 ? -7.349 -14.339 7.689 1.00 94.75 190 PRO A O 1
ATOM 1368 N N . ALA A 1 191 ? -5.464 -13.594 6.712 1.00 95.31 191 ALA A N 1
ATOM 1369 C CA . ALA A 1 191 ? -4.665 -13.502 7.932 1.00 95.31 191 ALA A CA 1
ATOM 1370 C C . ALA A 1 191 ? -5.342 -12.644 9.015 1.00 95.31 191 ALA A C 1
ATOM 1372 O O . ALA A 1 191 ? -5.358 -13.029 10.183 1.00 95.31 191 ALA A O 1
ATOM 1373 N N . LEU A 1 192 ? -5.960 -11.521 8.629 1.00 96.44 192 LEU A N 1
ATOM 1374 C CA . LEU A 1 192 ? -6.667 -10.639 9.562 1.00 96.44 192 LEU A CA 1
ATOM 1375 C C . LEU A 1 192 ? -7.973 -11.268 10.056 1.00 96.44 192 LEU A C 1
ATOM 1377 O O . LEU A 1 192 ? -8.266 -11.223 11.249 1.00 96.44 192 LEU A O 1
ATOM 1381 N N . THR A 1 193 ? -8.735 -11.904 9.159 1.00 97.00 193 THR A N 1
ATOM 1382 C CA . THR A 1 193 ? -9.976 -12.600 9.542 1.00 97.00 193 THR A CA 1
ATOM 1383 C C . THR A 1 193 ? -9.710 -13.792 10.464 1.00 97.00 193 THR A C 1
ATOM 1385 O O . THR A 1 193 ? -10.383 -13.940 11.478 1.00 97.00 193 THR A O 1
ATOM 1388 N N . GLN A 1 194 ? -8.667 -14.578 10.187 1.00 96.19 194 GLN A N 1
ATOM 1389 C CA . GLN A 1 194 ? -8.257 -15.711 11.017 1.00 96.19 194 GLN A CA 1
ATOM 1390 C C . GLN A 1 194 ? -7.774 -15.249 12.394 1.00 96.19 194 GLN A C 1
ATOM 1392 O O . GLN A 1 194 ? -8.141 -15.851 13.401 1.00 96.19 194 GLN A O 1
ATOM 1397 N N . ALA A 1 195 ? -7.007 -14.155 12.459 1.00 96.94 195 ALA A N 1
ATOM 1398 C CA . ALA A 1 195 ? -6.604 -13.566 13.731 1.00 96.94 195 ALA A CA 1
ATOM 1399 C C . ALA A 1 195 ? -7.817 -13.082 14.541 1.00 96.94 195 ALA A C 1
ATOM 1401 O O . ALA A 1 195 ? -7.882 -13.331 15.742 1.00 96.94 195 ALA A O 1
ATOM 1402 N N . ALA A 1 196 ? -8.805 -12.451 13.897 1.00 97.12 196 ALA A N 1
ATOM 1403 C CA . ALA A 1 196 ? -10.040 -12.033 14.560 1.00 97.12 196 ALA A CA 1
ATOM 1404 C C . ALA A 1 196 ? -10.821 -13.213 15.156 1.00 97.12 196 ALA A C 1
ATOM 1406 O O . ALA A 1 196 ? -11.332 -13.122 16.274 1.00 97.12 196 ALA A O 1
ATOM 1407 N N . ASP A 1 197 ? -10.921 -14.312 14.412 1.00 97.12 197 ASP A N 1
ATOM 1408 C CA . ASP A 1 197 ? -11.667 -15.495 14.833 1.00 97.12 197 ASP A CA 1
ATOM 1409 C C . ASP A 1 197 ? -10.926 -16.265 15.936 1.00 97.12 197 ASP A C 1
ATOM 1411 O O . ASP A 1 197 ? -11.543 -16.667 16.923 1.00 97.12 197 ASP A O 1
ATOM 1415 N N . ALA A 1 198 ? -9.596 -16.375 15.854 1.00 96.44 198 ALA A N 1
ATOM 1416 C CA . ALA A 1 198 ? -8.775 -16.952 16.918 1.00 96.44 198 ALA A CA 1
ATOM 1417 C C . ALA A 1 198 ? -8.821 -16.118 18.209 1.00 96.44 198 ALA A C 1
ATOM 1419 O O . ALA A 1 198 ? -8.925 -16.677 19.305 1.00 96.44 198 ALA A O 1
ATOM 1420 N N . LEU A 1 199 ? -8.797 -14.787 18.091 1.00 95.75 199 LEU A N 1
ATOM 1421 C CA . LEU A 1 199 ? -8.911 -13.872 19.225 1.00 95.75 199 LEU A CA 1
ATOM 1422 C C . LEU A 1 199 ? -10.280 -14.003 19.904 1.00 95.75 199 LEU A C 1
ATOM 1424 O O . LEU A 1 199 ? -10.352 -14.089 21.127 1.00 95.75 199 LEU A O 1
ATOM 1428 N N . ALA A 1 200 ? -11.357 -14.095 19.117 1.00 93.81 200 ALA A N 1
ATOM 1429 C CA . ALA A 1 200 ? -12.710 -14.307 19.630 1.00 93.81 200 ALA A CA 1
ATOM 1430 C C . ALA A 1 200 ? -12.885 -15.681 20.300 1.00 93.81 200 ALA A C 1
ATOM 1432 O O . ALA A 1 200 ? -13.585 -15.786 21.302 1.00 93.81 200 ALA A O 1
ATOM 1433 N N . ALA A 1 201 ? -12.243 -16.726 19.769 1.00 96.25 201 ALA A N 1
ATOM 1434 C CA . ALA A 1 201 ? -12.342 -18.080 20.308 1.00 96.25 201 ALA A CA 1
ATOM 1435 C C . ALA A 1 201 ? -11.511 -18.291 21.583 1.00 96.25 201 ALA A C 1
ATOM 1437 O O . ALA A 1 201 ? -11.920 -19.037 22.469 1.00 96.25 201 ALA A O 1
ATOM 1438 N N . THR A 1 202 ? -10.331 -17.671 21.673 1.00 95.94 202 THR A N 1
ATOM 1439 C CA . THR A 1 202 ? -9.351 -17.978 22.732 1.00 95.94 202 THR A CA 1
ATOM 1440 C C . THR A 1 202 ? -9.150 -16.856 23.745 1.00 95.94 202 THR A C 1
ATOM 1442 O O . THR A 1 202 ? -8.596 -17.103 24.816 1.00 95.94 202 THR A O 1
ATOM 1445 N N . GLY A 1 203 ? -9.532 -15.618 23.412 1.00 94.50 203 GLY A N 1
ATOM 1446 C CA . GLY A 1 203 ? -9.208 -14.420 24.193 1.00 94.50 203 GLY A CA 1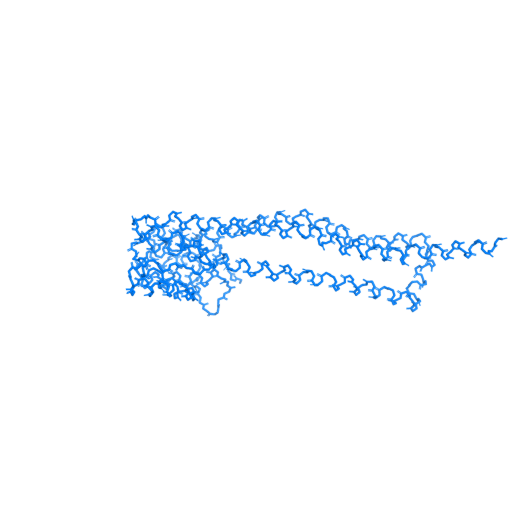
ATOM 1447 C C . GLY A 1 203 ? -7.709 -14.095 24.253 1.00 94.50 203 GLY A C 1
ATOM 1448 O O . GLY A 1 203 ? -7.305 -13.155 24.937 1.00 94.50 203 GLY A O 1
ATOM 1449 N N . ARG A 1 204 ? -6.864 -14.861 23.555 1.00 94.50 204 ARG A N 1
ATOM 1450 C CA . ARG A 1 204 ? -5.407 -14.707 23.537 1.00 94.50 204 ARG A CA 1
ATOM 1451 C C . ARG A 1 204 ? -4.970 -14.150 22.197 1.00 94.50 204 ARG A C 1
ATOM 1453 O O . ARG A 1 204 ? -5.542 -14.494 21.166 1.00 94.50 204 ARG A O 1
ATOM 1460 N N . TRP A 1 205 ? -3.935 -13.317 22.216 1.00 95.12 205 TRP A N 1
ATOM 1461 C CA . TRP A 1 205 ? -3.354 -12.787 20.993 1.00 95.12 205 TRP A CA 1
ATOM 1462 C C . TRP A 1 205 ? -2.755 -13.932 20.147 1.00 95.12 205 TRP A C 1
ATOM 1464 O O . TRP A 1 205 ? -1.832 -14.601 20.615 1.00 95.12 205 TRP A O 1
ATOM 1474 N N . PRO A 1 206 ? -3.259 -14.193 18.922 1.00 93.75 206 PRO A N 1
ATOM 1475 C CA . PRO A 1 206 ? -2.814 -15.334 18.116 1.00 93.75 206 PRO A CA 1
ATOM 1476 C C . PRO A 1 206 ? -1.506 -15.069 17.358 1.00 93.75 206 PRO A C 1
ATOM 1478 O O . PRO A 1 206 ? -0.934 -15.990 16.778 1.00 93.75 206 PRO A O 1
ATOM 1481 N N . GLY A 1 207 ? -1.035 -13.818 17.333 1.00 93.88 207 GLY A N 1
ATOM 1482 C CA . GLY A 1 207 ? -0.008 -13.389 16.390 1.00 93.88 207 GLY A CA 1
ATOM 1483 C C . GLY A 1 207 ? -0.547 -13.238 14.966 1.00 93.88 207 GLY A C 1
ATOM 1484 O O . GLY A 1 207 ? -1.719 -13.477 14.679 1.00 93.88 207 GLY A O 1
ATOM 1485 N N . LEU A 1 208 ? 0.331 -12.806 14.066 1.00 95.31 208 LEU A N 1
ATOM 1486 C CA . LEU A 1 208 ? 0.064 -12.695 12.634 1.00 95.31 208 LEU A CA 1
ATOM 1487 C C . LEU A 1 208 ? 1.239 -13.317 11.855 1.00 95.31 208 LEU A C 1
ATOM 1489 O O . LEU A 1 208 ? 2.365 -13.304 12.362 1.00 95.31 208 LEU A O 1
ATOM 1493 N N . PRO A 1 209 ? 0.999 -13.874 10.650 1.00 93.81 209 PRO A N 1
ATOM 1494 C CA . PRO A 1 209 ? 2.042 -14.500 9.833 1.00 93.81 209 PRO A CA 1
ATOM 1495 C C . PRO A 1 209 ? 3.089 -13.480 9.363 1.00 93.81 209 PRO A C 1
ATOM 1497 O O . PRO A 1 209 ? 2.885 -12.275 9.478 1.00 93.81 209 PRO A O 1
ATOM 1500 N N . ASP A 1 210 ? 4.197 -13.951 8.788 1.00 88.81 210 ASP A N 1
ATOM 1501 C CA . ASP A 1 210 ? 5.384 -13.130 8.494 1.00 88.81 210 ASP A CA 1
ATOM 1502 C C . ASP A 1 210 ? 5.110 -11.847 7.698 1.00 88.81 210 ASP A C 1
ATOM 1504 O O . ASP A 1 210 ? 5.632 -10.793 8.061 1.00 88.81 210 ASP A O 1
ATOM 1508 N N . GLY A 1 211 ? 4.238 -11.891 6.684 1.00 88.19 211 GLY A N 1
ATOM 1509 C CA . GLY A 1 211 ? 3.848 -10.699 5.912 1.00 88.19 211 GLY A CA 1
ATOM 1510 C C . GLY A 1 211 ? 3.101 -9.632 6.728 1.00 88.19 211 GLY A C 1
ATOM 1511 O O . GLY A 1 211 ? 3.084 -8.463 6.364 1.00 88.19 211 GLY A O 1
ATOM 1512 N N . TRP A 1 212 ? 2.536 -10.019 7.871 1.00 92.94 212 TRP A N 1
ATOM 1513 C CA . TRP A 1 212 ? 1.714 -9.199 8.762 1.00 92.94 212 TRP A CA 1
ATOM 1514 C C . TRP A 1 212 ? 2.338 -9.024 10.155 1.00 92.94 212 TRP A C 1
ATOM 1516 O O . TRP A 1 212 ? 1.710 -8.463 11.055 1.00 92.94 212 TRP A O 1
ATOM 1526 N N . ARG A 1 213 ? 3.579 -9.489 10.350 1.00 92.44 213 ARG A N 1
ATOM 1527 C CA . ARG A 1 213 ? 4.244 -9.539 11.659 1.00 92.44 213 ARG A CA 1
ATOM 1528 C C . ARG A 1 213 ? 4.315 -8.169 12.333 1.00 92.44 213 ARG A C 1
ATOM 1530 O O . ARG A 1 213 ? 4.044 -8.071 13.524 1.00 92.44 213 ARG A O 1
ATOM 1537 N N . ASP A 1 214 ? 4.624 -7.118 11.575 1.00 93.75 214 ASP A N 1
ATOM 1538 C CA . ASP A 1 214 ? 4.713 -5.750 12.104 1.00 93.75 214 ASP A CA 1
ATOM 1539 C C . ASP A 1 214 ? 3.353 -5.214 12.565 1.00 93.75 214 ASP A C 1
ATOM 1541 O O . ASP A 1 214 ? 3.263 -4.566 13.607 1.00 93.75 214 ASP A O 1
ATOM 1545 N N . VAL A 1 215 ? 2.283 -5.521 11.820 1.00 96.31 215 VAL A N 1
ATOM 1546 C CA . VAL A 1 215 ? 0.905 -5.199 12.222 1.00 96.31 215 VAL A CA 1
ATOM 1547 C C . VAL A 1 215 ? 0.571 -5.943 13.508 1.00 96.31 215 VAL A C 1
ATOM 1549 O O . VAL A 1 215 ? 0.031 -5.358 14.442 1.00 96.31 215 VAL A O 1
ATOM 1552 N N . GLY A 1 216 ? 0.955 -7.217 13.601 1.00 96.00 216 GLY A N 1
ATOM 1553 C CA . GLY A 1 216 ? 0.698 -8.010 14.794 1.00 96.00 216 GLY A CA 1
ATOM 1554 C C . GLY A 1 216 ? 1.458 -7.527 16.021 1.00 96.00 216 GLY A C 1
ATOM 1555 O O . GLY A 1 216 ? 0.876 -7.424 17.097 1.00 96.00 216 GLY A O 1
ATOM 1556 N N . ALA A 1 217 ? 2.724 -7.151 15.852 1.00 95.25 217 ALA A N 1
ATOM 1557 C CA . ALA A 1 217 ? 3.532 -6.549 16.905 1.00 95.25 217 ALA A CA 1
ATOM 1558 C C . ALA A 1 217 ? 2.969 -5.194 17.369 1.00 95.25 217 ALA A C 1
ATOM 1560 O O . ALA A 1 217 ? 3.054 -4.870 18.550 1.00 95.25 217 ALA A O 1
ATOM 1561 N N . ALA A 1 218 ? 2.364 -4.416 16.465 1.00 96.12 218 ALA A N 1
ATOM 1562 C CA . ALA A 1 218 ? 1.703 -3.159 16.810 1.00 96.12 218 ALA A CA 1
ATOM 1563 C C . ALA A 1 218 ? 0.378 -3.358 17.570 1.00 96.12 218 ALA A C 1
ATOM 1565 O O . ALA A 1 218 ? 0.019 -2.520 18.396 1.00 96.12 218 ALA A O 1
ATOM 1566 N N . LEU A 1 219 ? -0.345 -4.448 17.300 1.00 96.94 219 LEU A N 1
ATOM 1567 C CA . LEU A 1 219 ? -1.654 -4.734 17.894 1.00 96.94 219 LEU A CA 1
ATOM 1568 C C . LEU A 1 219 ? -1.585 -5.525 19.205 1.00 96.94 219 LEU A C 1
ATOM 1570 O O . LEU A 1 219 ? -2.473 -5.363 20.041 1.00 96.94 219 LEU A O 1
ATOM 1574 N N . ALA A 1 220 ? -0.546 -6.336 19.420 1.00 95.88 220 ALA A N 1
ATOM 1575 C CA . ALA A 1 220 ? -0.426 -7.154 20.629 1.00 95.88 220 ALA A CA 1
ATOM 1576 C C . ALA A 1 220 ? -0.504 -6.323 21.930 1.00 95.88 220 ALA A C 1
ATOM 1578 O O . ALA A 1 220 ? -1.343 -6.640 22.773 1.00 95.88 220 ALA A O 1
ATOM 1579 N N . PRO A 1 221 ? 0.225 -5.194 22.085 1.00 95.62 221 PRO A N 1
ATOM 1580 C CA . PRO A 1 221 ? 0.126 -4.370 23.294 1.00 95.62 221 PRO A CA 1
ATOM 1581 C C . PRO A 1 221 ? -1.242 -3.697 23.459 1.00 95.62 221 PRO A C 1
ATOM 1583 O O . PRO A 1 221 ? -1.665 -3.414 24.580 1.00 95.62 221 PRO A O 1
ATOM 1586 N N . ALA A 1 222 ? -1.940 -3.427 22.350 1.00 93.69 222 ALA A N 1
ATOM 1587 C CA . ALA A 1 222 ? -3.286 -2.869 22.393 1.00 93.69 222 ALA A CA 1
ATOM 1588 C C . ALA A 1 222 ? -4.292 -3.875 22.965 1.00 93.69 222 ALA A C 1
ATOM 1590 O O . ALA A 1 222 ? -5.175 -3.488 23.724 1.00 93.69 222 ALA A O 1
ATOM 1591 N N . TRP A 1 223 ? -4.122 -5.162 22.653 1.00 94.38 223 TRP A N 1
ATOM 1592 C CA . TRP A 1 223 ? -4.933 -6.235 23.224 1.00 94.38 223 TRP A CA 1
ATOM 1593 C C . TRP A 1 223 ? -4.546 -6.568 24.668 1.00 94.38 223 TRP A C 1
ATOM 1595 O O . TRP A 1 223 ? -5.403 -6.633 25.543 1.00 94.38 223 TRP A O 1
ATOM 1605 N N . GLU A 1 224 ? -3.256 -6.781 24.923 1.00 94.75 224 GLU A N 1
ATOM 1606 C CA . GLU A 1 224 ? -2.766 -7.329 26.194 1.00 94.75 224 GLU A CA 1
ATOM 1607 C C . GLU A 1 224 ? -2.731 -6.293 27.321 1.00 94.75 224 GLU A C 1
ATOM 1609 O O . GLU A 1 224 ? -2.963 -6.631 28.480 1.00 94.75 224 GLU A O 1
ATOM 1614 N N . ALA A 1 225 ? -2.444 -5.034 26.987 1.00 94.25 225 ALA A N 1
ATOM 1615 C CA . ALA A 1 225 ? -2.231 -3.963 27.958 1.00 94.25 225 ALA A CA 1
ATOM 1616 C C . ALA A 1 225 ? -3.156 -2.752 27.744 1.00 94.25 225 ALA A C 1
ATOM 1618 O O . ALA A 1 225 ? -3.003 -1.741 28.429 1.00 94.25 225 ALA A O 1
ATOM 1619 N N . GLY A 1 226 ? -4.093 -2.813 26.790 1.00 90.81 226 GLY A N 1
ATOM 1620 C CA . GLY A 1 226 ? -5.000 -1.700 26.487 1.00 90.81 226 GLY A CA 1
ATOM 1621 C C . GLY A 1 226 ? -4.305 -0.470 25.888 1.00 90.81 226 GLY A C 1
ATOM 1622 O O . GLY A 1 226 ? -4.826 0.643 25.981 1.00 90.81 226 GLY A O 1
ATOM 1623 N N . ALA A 1 227 ? -3.113 -0.631 25.303 1.00 93.88 227 ALA A N 1
ATOM 1624 C CA . ALA A 1 227 ? -2.392 0.466 24.664 1.00 93.88 227 ALA A CA 1
ATOM 1625 C C . ALA A 1 227 ? -3.147 1.020 23.438 1.00 93.88 227 ALA A C 1
ATOM 1627 O O . ALA A 1 227 ? -3.912 0.322 22.773 1.00 93.88 227 ALA A O 1
ATOM 1628 N N . ARG A 1 228 ? -2.898 2.286 23.075 1.00 93.56 228 ARG A N 1
ATOM 1629 C CA . ARG A 1 228 ? -3.495 2.881 21.866 1.00 93.56 228 ARG A CA 1
ATOM 1630 C C . ARG A 1 228 ? -2.817 2.320 20.612 1.00 93.56 228 ARG A C 1
ATOM 1632 O O . ARG A 1 228 ? -1.633 2.564 20.392 1.00 93.56 228 ARG A O 1
ATOM 1639 N N . ALA A 1 229 ? -3.582 1.624 19.773 1.00 93.75 229 ALA A N 1
ATOM 1640 C CA . ALA A 1 229 ? -3.083 1.006 18.543 1.00 93.75 229 ALA A CA 1
ATOM 1641 C C . ALA A 1 229 ? -2.755 2.015 17.427 1.00 93.75 229 ALA A C 1
ATOM 1643 O O . ALA A 1 229 ? -1.821 1.785 16.660 1.00 93.75 229 ALA A O 1
ATOM 1644 N N . GLY A 1 230 ? -3.483 3.138 17.343 1.00 92.56 230 GLY A N 1
ATOM 1645 C CA . GLY A 1 230 ? -3.342 4.133 16.268 1.00 92.56 230 GLY A CA 1
ATOM 1646 C C . GLY A 1 230 ? -1.892 4.589 16.023 1.00 92.56 230 GLY A C 1
ATOM 1647 O O . GLY A 1 230 ? -1.384 4.417 14.911 1.00 92.56 230 GLY A O 1
ATOM 1648 N N . PRO A 1 231 ? -1.157 5.081 17.043 1.00 94.19 231 PRO A N 1
ATOM 1649 C CA . PRO A 1 231 ? 0.244 5.483 16.886 1.00 94.19 231 PRO A CA 1
ATOM 1650 C C . PRO A 1 231 ? 1.181 4.350 16.438 1.00 94.19 231 PRO A C 1
ATOM 1652 O O . PRO A 1 231 ? 2.100 4.589 15.648 1.00 94.19 231 PRO A O 1
ATOM 1655 N N . ALA A 1 232 ? 0.951 3.123 16.918 1.00 95.38 232 ALA A N 1
ATOM 1656 C CA . ALA A 1 232 ? 1.749 1.956 16.551 1.00 95.38 232 ALA A CA 1
ATOM 1657 C C . ALA A 1 232 ? 1.503 1.559 15.085 1.00 95.38 232 ALA A C 1
ATOM 1659 O O . ALA A 1 232 ? 2.454 1.389 14.324 1.00 95.38 232 ALA A O 1
ATOM 1660 N N . LEU A 1 233 ? 0.244 1.531 14.643 1.00 96.31 233 LEU A N 1
ATOM 1661 C CA . LEU A 1 233 ? -0.129 1.271 13.249 1.00 96.31 233 LEU A CA 1
ATOM 1662 C C . LEU A 1 233 ? 0.365 2.374 12.299 1.00 96.31 233 LEU A C 1
ATOM 1664 O O . LEU A 1 233 ? 0.864 2.084 11.211 1.00 96.31 233 LEU A O 1
ATOM 1668 N N . ALA A 1 234 ? 0.345 3.638 12.730 1.00 93.25 234 ALA A N 1
ATOM 1669 C CA . ALA A 1 234 ? 0.958 4.738 11.987 1.00 93.25 234 ALA A CA 1
ATOM 1670 C C . ALA A 1 234 ? 2.489 4.588 11.877 1.00 93.25 234 ALA A C 1
ATOM 1672 O O . ALA A 1 234 ? 3.096 5.011 10.889 1.00 93.25 234 ALA A O 1
ATOM 1673 N N . ALA A 1 235 ? 3.153 3.992 12.873 1.00 93.12 235 ALA A N 1
ATOM 1674 C CA . ALA A 1 235 ? 4.572 3.650 12.782 1.00 93.12 235 ALA A CA 1
ATOM 1675 C C . ALA A 1 235 ? 4.825 2.490 11.803 1.00 93.12 235 ALA A C 1
ATOM 1677 O O . ALA A 1 235 ? 5.783 2.574 11.029 1.00 93.12 235 ALA A O 1
ATOM 1678 N N . VAL A 1 236 ? 3.955 1.472 11.774 1.00 94.81 236 VAL A N 1
ATOM 1679 C CA . VAL A 1 236 ? 4.005 0.371 10.792 1.00 94.81 236 VAL A CA 1
ATOM 1680 C C . VAL A 1 236 ? 3.857 0.907 9.369 1.00 94.81 236 VAL A C 1
ATOM 1682 O O . VAL A 1 236 ? 4.714 0.622 8.533 1.00 94.81 236 VAL A O 1
ATOM 1685 N N . ARG A 1 237 ? 2.865 1.771 9.109 1.00 92.56 237 ARG A N 1
ATOM 1686 C CA . ARG A 1 237 ? 2.685 2.443 7.808 1.00 92.56 237 ARG A CA 1
ATOM 1687 C C . ARG A 1 237 ? 3.938 3.210 7.386 1.00 92.56 237 ARG A C 1
ATOM 1689 O O . ARG A 1 237 ? 4.476 2.975 6.306 1.00 92.56 237 ARG A O 1
ATOM 1696 N N . ARG A 1 238 ? 4.471 4.066 8.266 1.00 90.50 238 ARG A N 1
ATOM 1697 C CA . ARG A 1 238 ? 5.712 4.814 7.989 1.00 90.50 238 ARG A CA 1
ATOM 1698 C C . ARG A 1 238 ? 6.903 3.885 7.739 1.00 90.50 238 ARG A C 1
ATOM 1700 O O . ARG A 1 238 ? 7.761 4.203 6.919 1.00 90.50 238 ARG A O 1
ATOM 1707 N N . SER A 1 239 ? 6.977 2.745 8.428 1.00 88.75 239 SER A N 1
ATOM 1708 C CA . SER A 1 239 ? 8.009 1.727 8.201 1.00 88.75 239 SER A CA 1
ATOM 1709 C C . SER A 1 239 ? 7.865 1.060 6.831 1.00 88.75 239 SER A C 1
ATOM 1711 O O . SER A 1 239 ? 8.850 0.956 6.102 1.00 88.75 239 SER A O 1
ATOM 1713 N N . ALA A 1 240 ? 6.644 0.687 6.436 1.00 87.25 240 ALA A N 1
ATOM 1714 C CA . ALA A 1 240 ? 6.347 0.154 5.108 1.00 87.25 240 ALA A CA 1
ATOM 1715 C C . ALA A 1 240 ? 6.742 1.149 4.006 1.00 87.25 240 ALA A C 1
ATOM 1717 O O . ALA A 1 240 ? 7.489 0.792 3.096 1.00 87.25 240 ALA A O 1
ATOM 1718 N N . ALA A 1 241 ? 6.372 2.424 4.157 1.00 84.56 241 ALA A N 1
ATOM 1719 C CA . ALA A 1 241 ? 6.760 3.479 3.227 1.00 84.56 241 ALA A CA 1
ATOM 1720 C C . ALA A 1 241 ? 8.288 3.682 3.178 1.00 84.56 241 ALA A C 1
ATOM 1722 O O . ALA A 1 241 ? 8.861 3.923 2.116 1.00 84.56 241 ALA A O 1
ATOM 1723 N N . ARG A 1 242 ? 8.995 3.587 4.314 1.00 86.12 242 ARG A N 1
ATOM 1724 C CA . ARG A 1 242 ? 10.470 3.645 4.345 1.00 86.12 242 ARG A CA 1
ATOM 1725 C C . ARG A 1 242 ? 11.110 2.456 3.632 1.00 86.12 242 ARG A C 1
ATOM 1727 O O . ARG A 1 242 ? 12.056 2.665 2.878 1.00 86.12 242 ARG A O 1
ATOM 1734 N N . ARG A 1 243 ? 10.593 1.239 3.826 1.00 83.81 243 ARG A N 1
ATOM 1735 C CA . ARG A 1 243 ? 11.065 0.036 3.122 1.00 83.81 243 ARG A CA 1
ATOM 1736 C C . ARG A 1 243 ? 10.858 0.149 1.620 1.00 83.81 243 ARG A C 1
ATOM 1738 O O . ARG A 1 243 ? 11.809 -0.063 0.882 1.00 83.81 243 ARG A O 1
ATOM 1745 N N . ALA A 1 244 ? 9.687 0.606 1.178 1.00 79.81 244 ALA A N 1
ATOM 1746 C CA . ALA A 1 244 ? 9.418 0.848 -0.237 1.00 79.81 244 ALA A CA 1
ATOM 1747 C C . ALA A 1 244 ? 10.414 1.851 -0.856 1.00 79.81 244 ALA A C 1
ATOM 1749 O O . ALA A 1 244 ? 10.943 1.614 -1.944 1.00 79.81 244 ALA A O 1
ATOM 1750 N N . ARG A 1 245 ? 10.740 2.940 -0.139 1.00 80.94 245 ARG A N 1
ATOM 1751 C CA . ARG A 1 245 ? 11.775 3.906 -0.557 1.00 80.94 245 ARG A CA 1
ATOM 1752 C C . ARG A 1 245 ? 13.171 3.269 -0.611 1.00 80.94 245 ARG A C 1
ATOM 1754 O O . ARG A 1 245 ? 13.898 3.485 -1.579 1.00 80.94 245 ARG A O 1
ATOM 1761 N N . ALA A 1 246 ? 13.541 2.478 0.395 1.00 81.12 246 ALA A N 1
ATOM 1762 C CA . ALA A 1 246 ? 14.830 1.789 0.446 1.00 81.12 246 ALA A CA 1
ATOM 1763 C C . ALA A 1 246 ? 14.974 0.748 -0.677 1.00 81.12 246 ALA A C 1
ATOM 1765 O O . ALA A 1 246 ? 15.999 0.721 -1.352 1.00 81.12 246 ALA A O 1
ATOM 1766 N N . ASP A 1 247 ? 13.932 -0.041 -0.939 1.00 78.06 247 ASP A N 1
ATOM 1767 C CA . ASP A 1 247 ? 13.886 -1.008 -2.039 1.00 78.06 247 ASP A CA 1
ATOM 1768 C C . ASP A 1 247 ? 13.976 -0.308 -3.400 1.00 78.06 247 ASP A C 1
ATOM 1770 O O . ASP A 1 247 ? 14.687 -0.769 -4.295 1.00 78.06 247 ASP A O 1
ATOM 1774 N N . ALA A 1 248 ? 13.313 0.841 -3.560 1.00 73.56 248 ALA A N 1
ATOM 1775 C CA . ALA A 1 248 ? 13.423 1.657 -4.765 1.00 73.56 248 ALA A CA 1
ATOM 1776 C C . ALA A 1 248 ? 14.847 2.205 -4.968 1.00 73.56 248 ALA A C 1
ATOM 1778 O O . ALA A 1 248 ? 15.360 2.169 -6.091 1.00 73.56 248 ALA A O 1
ATOM 1779 N N . ALA A 1 249 ? 15.498 2.673 -3.899 1.00 76.56 249 ALA A N 1
ATOM 1780 C CA . ALA A 1 249 ? 16.881 3.143 -3.934 1.00 76.56 249 ALA A CA 1
ATOM 1781 C C . ALA A 1 249 ? 17.869 2.000 -4.226 1.00 76.56 249 ALA A C 1
ATOM 1783 O O . ALA A 1 249 ? 18.756 2.151 -5.066 1.00 76.56 249 ALA A O 1
ATOM 1784 N N . ALA A 1 250 ? 17.678 0.833 -3.606 1.00 75.44 250 ALA A N 1
ATOM 1785 C CA . ALA A 1 250 ? 18.470 -0.363 -3.867 1.00 75.44 250 ALA A CA 1
ATOM 1786 C C . ALA A 1 250 ? 18.319 -0.819 -5.324 1.00 75.44 250 ALA A C 1
ATOM 1788 O O . ALA A 1 250 ? 19.318 -1.028 -6.008 1.00 75.44 250 ALA A O 1
ATOM 1789 N N . ALA A 1 251 ? 17.088 -0.871 -5.845 1.00 68.38 251 ALA A N 1
ATOM 1790 C CA . ALA A 1 251 ? 16.833 -1.191 -7.246 1.00 68.38 251 ALA A CA 1
ATOM 1791 C C . ALA A 1 251 ? 17.495 -0.180 -8.201 1.00 68.38 251 ALA A C 1
ATOM 1793 O O . ALA A 1 251 ? 18.011 -0.571 -9.249 1.00 68.38 251 ALA A O 1
ATOM 1794 N N . ALA A 1 252 ? 17.520 1.111 -7.849 1.00 69.12 252 ALA A N 1
ATOM 1795 C CA . ALA A 1 252 ? 18.222 2.141 -8.616 1.00 69.12 252 ALA 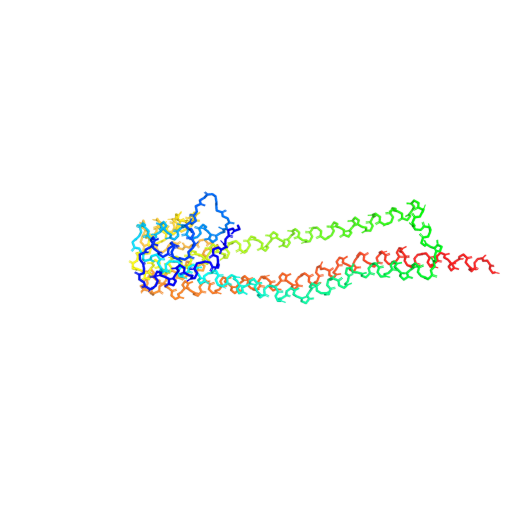A CA 1
ATOM 1796 C C . ALA A 1 252 ? 19.752 1.944 -8.608 1.00 69.12 252 ALA A C 1
ATOM 1798 O O . ALA A 1 252 ? 20.384 2.059 -9.660 1.00 69.12 252 ALA A O 1
ATOM 1799 N N . GLY A 1 253 ? 20.338 1.593 -7.459 1.00 67.88 253 GLY A N 1
ATOM 1800 C CA . GLY A 1 253 ? 21.765 1.274 -7.335 1.00 67.88 253 GLY A CA 1
ATOM 1801 C C . GLY A 1 253 ? 22.157 0.009 -8.104 1.00 67.88 253 GLY A C 1
ATOM 1802 O O . GLY A 1 253 ? 23.120 0.013 -8.875 1.00 67.88 253 GLY A O 1
ATOM 1803 N N . GLU A 1 254 ? 21.358 -1.052 -7.987 1.00 68.25 254 GLU A N 1
ATOM 1804 C CA . GLU A 1 254 ? 21.547 -2.288 -8.747 1.00 68.25 254 GLU A CA 1
ATOM 1805 C C . GLU A 1 254 ? 21.427 -2.058 -10.254 1.00 68.25 254 GLU A C 1
ATOM 1807 O O . GLU A 1 254 ? 22.158 -2.684 -11.013 1.00 68.25 254 GLU A O 1
ATOM 1812 N N . LEU A 1 255 ? 20.547 -1.159 -10.710 1.00 59.69 255 LEU A N 1
ATOM 1813 C CA . LEU A 1 255 ? 20.447 -0.789 -12.123 1.00 59.69 255 LEU A CA 1
ATOM 1814 C C . LEU A 1 255 ? 21.742 -0.155 -12.639 1.00 59.69 255 LEU A C 1
ATOM 1816 O O . LEU A 1 255 ? 22.119 -0.447 -13.766 1.00 59.69 255 LEU A O 1
ATOM 1820 N N . GLY A 1 256 ? 22.459 0.644 -11.844 1.00 61.81 256 GLY A N 1
ATOM 1821 C CA . GLY A 1 256 ? 23.766 1.180 -12.244 1.00 61.81 256 GLY A CA 1
ATOM 1822 C C . GLY A 1 256 ? 24.780 0.068 -12.530 1.00 61.81 256 GLY A C 1
ATOM 1823 O O . GLY A 1 256 ? 25.377 0.025 -13.606 1.00 61.81 256 GLY A O 1
ATOM 1824 N N . VAL A 1 257 ? 24.895 -0.892 -11.609 1.00 60.22 257 VAL A N 1
ATOM 1825 C CA . VAL A 1 257 ? 25.818 -2.035 -11.723 1.00 60.22 257 VAL A CA 1
ATOM 1826 C C . VAL A 1 257 ? 25.373 -3.012 -12.812 1.00 60.22 257 VAL A C 1
ATOM 1828 O O . VAL A 1 257 ? 26.166 -3.408 -13.660 1.00 60.22 257 VAL A O 1
ATOM 1831 N N . ARG A 1 258 ? 24.090 -3.374 -12.848 1.00 59.59 258 ARG A N 1
ATOM 1832 C CA . ARG A 1 258 ? 23.524 -4.348 -13.794 1.00 59.59 258 ARG A CA 1
ATOM 1833 C C . ARG A 1 258 ? 23.270 -3.787 -15.186 1.00 59.59 258 ARG A C 1
ATOM 1835 O O . ARG A 1 258 ? 23.015 -4.564 -16.096 1.00 59.59 258 ARG A O 1
ATOM 1842 N N . VAL A 1 259 ? 23.312 -2.472 -15.381 1.00 57.84 259 VAL A N 1
ATOM 1843 C CA . VAL A 1 259 ? 23.389 -1.875 -16.719 1.00 57.84 259 VAL A CA 1
ATOM 1844 C C . VAL A 1 259 ? 24.844 -1.838 -17.163 1.00 57.84 259 VAL A C 1
ATOM 1846 O O . VAL A 1 259 ? 25.121 -2.267 -18.278 1.00 57.84 259 VAL A O 1
ATOM 1849 N N . ALA A 1 260 ? 25.769 -1.423 -16.292 1.00 59.53 260 ALA A N 1
ATOM 1850 C CA . ALA A 1 260 ? 27.190 -1.356 -16.616 1.00 59.53 260 ALA A CA 1
ATOM 1851 C C . ALA A 1 260 ? 27.791 -2.729 -16.955 1.00 59.53 260 ALA A C 1
ATOM 1853 O O . ALA A 1 260 ? 28.488 -2.834 -17.952 1.00 59.53 260 ALA A O 1
ATOM 1854 N N . LEU A 1 261 ? 27.481 -3.778 -16.189 1.00 60.78 261 LEU A N 1
ATOM 1855 C CA . LEU A 1 261 ? 28.120 -5.096 -16.295 1.00 60.78 261 LEU A CA 1
ATOM 1856 C C . LEU A 1 261 ? 27.823 -5.838 -17.617 1.00 60.78 261 LEU A C 1
ATOM 1858 O O . LEU A 1 261 ? 28.766 -6.245 -18.282 1.00 60.78 261 LEU A O 1
ATOM 1862 N N . PRO A 1 262 ? 26.570 -5.980 -18.091 1.00 55.03 262 PRO A N 1
ATOM 1863 C CA . PRO A 1 262 ? 26.306 -6.537 -19.415 1.00 55.03 262 PRO A CA 1
ATOM 1864 C C . PRO A 1 262 ? 26.672 -5.571 -20.546 1.00 55.03 262 PRO A C 1
ATOM 1866 O O . PRO A 1 262 ? 27.011 -6.040 -21.628 1.00 55.03 262 PRO A O 1
ATOM 1869 N N . LEU A 1 263 ? 26.642 -4.244 -20.332 1.00 58.62 263 LEU A N 1
ATOM 1870 C CA . LEU A 1 263 ? 27.172 -3.307 -21.329 1.00 58.62 263 LEU A CA 1
ATOM 1871 C C . LEU A 1 263 ? 28.674 -3.500 -21.506 1.00 58.62 263 LEU A C 1
ATOM 1873 O O . LEU A 1 263 ? 29.093 -3.613 -22.644 1.00 58.62 263 LEU A O 1
ATOM 1877 N N . THR A 1 264 ? 29.475 -3.609 -20.447 1.00 61.22 264 THR A N 1
ATOM 1878 C CA . THR A 1 264 ? 30.917 -3.868 -20.569 1.00 61.22 264 THR A CA 1
ATOM 1879 C C . THR A 1 264 ? 31.192 -5.260 -21.130 1.00 61.22 264 THR A C 1
ATOM 1881 O O . THR A 1 264 ? 32.011 -5.383 -22.039 1.00 61.22 264 THR A O 1
ATOM 1884 N N . LEU A 1 265 ? 30.457 -6.291 -20.689 1.00 62.66 265 LEU A N 1
ATOM 1885 C CA . LEU A 1 265 ? 30.627 -7.662 -21.186 1.00 62.66 265 LEU A CA 1
ATOM 1886 C C . LEU A 1 265 ? 30.221 -7.835 -22.659 1.00 62.66 265 LEU A C 1
ATOM 1888 O O . LEU A 1 265 ? 30.739 -8.730 -23.316 1.00 62.66 265 LEU A O 1
ATOM 1892 N N . CYS A 1 266 ? 29.311 -7.002 -23.181 1.00 57.81 266 CYS A N 1
ATOM 1893 C CA . CYS A 1 266 ? 28.897 -7.032 -24.589 1.00 57.81 266 CYS A CA 1
ATOM 1894 C C . CYS A 1 266 ? 29.656 -6.014 -25.457 1.00 57.81 266 CYS A C 1
ATOM 1896 O O . CYS A 1 266 ? 29.946 -6.314 -26.613 1.00 57.81 266 CYS A O 1
ATOM 1898 N N . LEU A 1 267 ? 30.011 -4.831 -24.932 1.00 61.03 267 LEU A N 1
ATOM 1899 C CA . LEU A 1 267 ? 30.791 -3.836 -25.679 1.00 61.03 267 LEU A CA 1
ATOM 1900 C C . LEU A 1 267 ? 32.229 -4.282 -25.882 1.00 61.03 267 LEU A C 1
ATOM 1902 O O . LEU A 1 267 ? 32.760 -4.004 -26.945 1.00 61.03 267 LEU A O 1
ATOM 1906 N N . LEU A 1 268 ? 32.863 -4.943 -24.910 1.00 62.53 268 LEU A N 1
ATOM 1907 C CA . LEU A 1 268 ? 34.252 -5.380 -25.053 1.00 62.53 268 LEU A CA 1
ATOM 1908 C C . LEU A 1 268 ? 34.425 -6.333 -26.255 1.00 62.53 268 LEU A C 1
ATOM 1910 O O . LEU A 1 268 ? 35.209 -6.008 -27.146 1.00 62.53 268 LEU A O 1
ATOM 1914 N N . PRO A 1 269 ? 33.668 -7.443 -26.378 1.00 61.94 269 PRO A N 1
ATOM 1915 C CA . PRO A 1 269 ? 33.760 -8.304 -27.552 1.00 61.94 269 PRO A CA 1
ATOM 1916 C C . PRO A 1 269 ? 33.243 -7.625 -28.824 1.00 61.94 269 PRO A C 1
ATOM 1918 O O . PRO A 1 269 ? 33.846 -7.816 -29.873 1.00 61.94 269 PRO A O 1
ATOM 1921 N N . ALA A 1 270 ? 32.193 -6.794 -28.767 1.00 61.00 270 ALA A N 1
ATOM 1922 C CA . ALA A 1 270 ? 31.719 -6.068 -29.950 1.00 61.00 270 ALA A CA 1
ATOM 1923 C C . ALA A 1 270 ? 32.758 -5.060 -30.476 1.00 61.00 270 ALA A C 1
ATOM 1925 O O . ALA A 1 270 ? 32.972 -4.970 -31.681 1.00 61.00 270 ALA A O 1
ATOM 1926 N N . PHE A 1 271 ? 33.449 -4.344 -29.589 1.00 64.50 271 PHE A N 1
ATOM 1927 C CA . PHE A 1 271 ? 34.543 -3.436 -29.930 1.00 64.50 271 PHE A CA 1
ATOM 1928 C C . PHE A 1 271 ? 35.746 -4.195 -30.491 1.00 64.50 271 PHE A C 1
ATOM 1930 O O . PHE A 1 271 ? 36.336 -3.773 -31.480 1.00 64.50 271 PHE A O 1
ATOM 1937 N N . VAL A 1 272 ? 36.085 -5.347 -29.908 1.00 69.00 272 VAL A N 1
ATOM 1938 C CA . VAL A 1 272 ? 37.142 -6.215 -30.440 1.00 69.00 272 VAL A CA 1
ATOM 1939 C C . VAL A 1 272 ? 36.781 -6.704 -31.847 1.00 69.00 272 VAL A C 1
ATOM 1941 O O . VAL A 1 272 ? 37.595 -6.590 -32.758 1.00 69.00 272 VAL A O 1
ATOM 1944 N N . LEU A 1 273 ? 35.552 -7.180 -32.049 1.00 61.47 273 LEU A N 1
ATOM 1945 C CA . LEU A 1 273 ? 35.079 -7.717 -33.328 1.00 61.47 273 LEU A CA 1
ATOM 1946 C C . LEU A 1 273 ? 34.960 -6.649 -34.426 1.00 61.47 273 LEU A C 1
ATOM 1948 O O . LEU A 1 273 ? 35.285 -6.933 -35.576 1.00 61.47 273 LEU A O 1
ATOM 1952 N N . VAL A 1 274 ? 34.499 -5.440 -34.089 1.00 58.62 274 VAL A N 1
ATOM 1953 C CA . VAL A 1 274 ? 34.226 -4.365 -35.063 1.00 58.62 274 VAL A CA 1
ATOM 1954 C C . VAL A 1 274 ? 35.408 -3.408 -35.240 1.00 58.62 274 VAL A C 1
ATOM 1956 O O . VAL A 1 274 ? 35.599 -2.888 -36.332 1.00 58.62 274 VAL A O 1
ATOM 1959 N N . GLY A 1 275 ? 36.202 -3.161 -34.197 1.00 63.19 275 GLY A N 1
ATOM 1960 C CA . GLY A 1 275 ? 37.316 -2.209 -34.226 1.00 63.19 275 GLY A CA 1
ATOM 1961 C C . GLY A 1 275 ? 38.688 -2.874 -34.321 1.00 63.19 275 GLY A C 1
ATOM 1962 O O . GLY A 1 275 ? 39.474 -2.549 -35.206 1.00 63.19 275 GLY A O 1
ATOM 1963 N N . LEU A 1 276 ? 38.985 -3.819 -33.423 1.00 69.62 276 LEU A N 1
ATOM 1964 C CA . LEU A 1 276 ? 40.338 -4.375 -33.285 1.00 69.62 276 LEU A CA 1
ATOM 1965 C C . LEU A 1 276 ? 40.680 -5.392 -34.384 1.00 69.62 276 LEU A C 1
ATOM 1967 O O . LEU A 1 276 ? 41.766 -5.334 -34.954 1.00 69.62 276 LEU A O 1
ATOM 1971 N N . ILE A 1 277 ? 39.770 -6.324 -34.683 1.00 70.50 277 ILE A N 1
ATOM 1972 C CA . ILE A 1 277 ? 40.014 -7.396 -35.661 1.00 70.50 277 ILE A CA 1
ATOM 1973 C C . ILE A 1 277 ? 40.216 -6.849 -37.083 1.00 70.50 277 ILE A C 1
ATOM 1975 O O . ILE A 1 277 ? 41.197 -7.245 -37.715 1.00 70.50 277 ILE A O 1
ATOM 1979 N N . PRO A 1 278 ? 39.370 -5.939 -37.607 1.00 63.25 278 PRO A N 1
ATOM 1980 C CA . PRO A 1 278 ? 39.571 -5.395 -38.950 1.00 63.25 278 PRO A CA 1
ATOM 1981 C C . PRO A 1 278 ? 40.890 -4.628 -39.078 1.00 63.25 278 PRO A C 1
ATOM 1983 O O . PRO A 1 278 ? 41.610 -4.830 -40.053 1.00 63.25 278 PRO A O 1
ATOM 1986 N N . LEU A 1 279 ? 41.250 -3.843 -38.055 1.00 69.38 279 LEU A N 1
ATOM 1987 C CA . LEU A 1 279 ? 42.521 -3.121 -37.996 1.00 69.38 279 LEU A CA 1
ATOM 1988 C C . LEU A 1 279 ? 43.721 -4.081 -38.027 1.00 69.38 279 LEU A C 1
ATOM 1990 O O . LEU A 1 279 ? 44.658 -3.879 -38.795 1.00 69.38 279 LEU A O 1
ATOM 1994 N N . LEU A 1 280 ? 43.677 -5.160 -37.238 1.00 72.50 280 LEU A N 1
ATOM 1995 C CA . LEU A 1 280 ? 44.707 -6.206 -37.237 1.00 72.50 280 LEU A CA 1
ATOM 1996 C C . LEU A 1 280 ? 44.857 -6.859 -38.617 1.00 72.50 280 LEU A C 1
ATOM 1998 O O . LEU A 1 280 ? 45.975 -7.057 -39.086 1.00 72.50 280 LEU A O 1
ATOM 2002 N N . ILE A 1 281 ? 43.741 -7.158 -39.289 1.00 72.69 281 ILE A N 1
ATOM 2003 C CA . ILE A 1 281 ? 43.745 -7.747 -40.635 1.00 72.69 281 ILE A CA 1
ATOM 2004 C C . ILE A 1 281 ? 44.334 -6.769 -41.664 1.00 72.69 281 ILE A C 1
ATOM 2006 O O . ILE A 1 281 ? 45.108 -7.192 -42.525 1.00 72.69 281 ILE A O 1
ATOM 2010 N N . ALA A 1 282 ? 43.993 -5.480 -41.582 1.00 70.38 282 ALA A N 1
ATOM 2011 C CA . ALA A 1 282 ? 44.517 -4.446 -42.473 1.00 70.38 282 ALA A CA 1
ATOM 2012 C C . ALA A 1 282 ? 46.034 -4.263 -42.303 1.00 70.38 282 ALA A C 1
ATOM 2014 O O . ALA A 1 282 ? 46.765 -4.270 -43.295 1.00 70.38 282 ALA A O 1
ATOM 2015 N N . VAL A 1 283 ? 46.522 -4.196 -41.059 1.00 74.50 283 VAL A N 1
ATOM 2016 C CA . VAL A 1 283 ? 47.957 -4.072 -40.751 1.00 74.50 283 VAL A CA 1
ATOM 2017 C C . VAL A 1 283 ? 48.738 -5.291 -41.236 1.00 74.50 283 VAL A C 1
ATOM 2019 O O . VAL A 1 283 ? 49.734 -5.122 -41.933 1.00 74.50 283 VAL A O 1
ATOM 2022 N N . LEU A 1 284 ? 48.269 -6.509 -40.943 1.00 74.12 284 LEU A N 1
ATOM 2023 C CA . LEU A 1 284 ? 48.951 -7.744 -41.353 1.00 74.12 284 LEU A CA 1
ATOM 2024 C C . LEU A 1 284 ? 49.043 -7.887 -42.878 1.00 74.12 284 LEU A C 1
ATOM 2026 O O . LEU A 1 284 ? 50.044 -8.379 -43.398 1.00 74.12 284 LEU A O 1
ATOM 2030 N N . ARG A 1 285 ? 48.013 -7.441 -43.606 1.00 69.50 285 ARG A N 1
ATOM 2031 C CA . ARG A 1 285 ? 48.027 -7.416 -45.075 1.00 69.50 285 ARG A CA 1
ATOM 2032 C C . ARG A 1 285 ? 48.914 -6.309 -45.637 1.00 69.50 285 ARG A C 1
ATOM 2034 O O . ARG A 1 285 ? 49.565 -6.538 -46.648 1.00 69.50 285 ARG A O 1
ATOM 2041 N N . GLY A 1 286 ? 48.966 -5.150 -44.984 1.00 62.06 286 GLY A N 1
ATOM 2042 C CA . GLY A 1 286 ? 49.861 -4.051 -45.353 1.00 62.06 286 GLY A CA 1
ATOM 2043 C C . GLY A 1 286 ? 51.338 -4.396 -45.150 1.00 62.06 286 GLY A C 1
ATOM 2044 O O . GLY A 1 286 ? 52.154 -4.091 -46.010 1.00 62.06 286 GLY A O 1
ATOM 2045 N N . SER A 1 287 ? 51.678 -5.107 -44.071 1.00 58.78 287 SER A N 1
ATOM 2046 C CA . SER A 1 287 ? 53.042 -5.593 -43.815 1.00 58.78 287 SER A CA 1
ATOM 2047 C C . SER A 1 287 ? 53.467 -6.764 -44.704 1.00 58.78 287 SER A C 1
ATOM 2049 O O . SER A 1 287 ? 54.651 -7.042 -44.802 1.00 58.78 287 SER A O 1
ATOM 2051 N N . ALA A 1 288 ? 52.518 -7.463 -45.336 1.00 53.69 288 ALA A N 1
ATOM 2052 C CA . ALA A 1 288 ? 52.801 -8.540 -46.289 1.00 53.69 288 ALA A CA 1
ATOM 2053 C C . ALA A 1 288 ? 53.005 -8.035 -47.735 1.00 53.69 288 ALA A C 1
ATOM 2055 O O . ALA A 1 288 ? 53.277 -8.837 -48.626 1.00 53.69 288 ALA A O 1
ATOM 2056 N N . LEU A 1 289 ? 52.835 -6.729 -47.974 1.00 51.00 289 LEU A N 1
ATOM 2057 C CA . LEU A 1 289 ? 52.987 -6.067 -49.276 1.00 51.00 289 LEU A CA 1
ATOM 2058 C C . LEU A 1 289 ? 54.212 -5.129 -49.340 1.00 51.00 289 LEU A C 1
ATOM 2060 O O . LEU A 1 289 ? 54.336 -4.368 -50.300 1.00 51.00 289 LEU A O 1
ATOM 2064 N N . VAL A 1 290 ? 55.107 -5.195 -48.348 1.00 42.44 290 VAL A N 1
ATOM 2065 C CA . VAL A 1 290 ? 56.435 -4.548 -48.321 1.00 42.44 290 VAL A CA 1
ATOM 2066 C C . VAL A 1 290 ? 57.492 -5.637 -48.237 1.00 42.44 290 VAL A C 1
ATOM 2068 O O . VAL A 1 290 ? 58.489 -5.534 -48.983 1.00 42.44 290 VAL A O 1
#

Sequence (290 aa):
MTERYDESLPRVVGLLAAGLPDGEAWRRSGATRPAPPWGSPLDRAVAAADALAGRVGAPLGTMLGALADVAADEREAEAARAAALAGPRLSARILAWLPVVGVALGAIIEPAALRVLLLGPLGWTLLVLAAALTWTGRVWTRRLIAGAVHARGADAHEVAVASALLGAALDAGVDLPRALREVGRALEAPALTQAADALAATGRWPGLPDGWRDVGAALAPAWEAGARAGPALAAVRRSAARRARADAAAAAGELGVRVALPLTLCLLPAFVLVGLIPLLIAVLRGSALV

Organism: NCBI:txid3051663

Secondary structure (DSSP, 8-s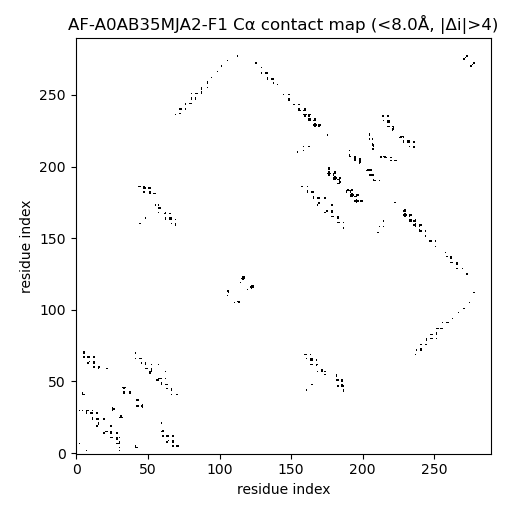tate):
-PPPHHHHHHHHHHHHHTT--HHHHHHHHTPPPP-SSPSSHHHHHHHHHHHHHHHH---HHHHHHHHHHHHHHHHHHHHHHHHHHHHHHHHHHHHHHHHHHHHHHHHHH-HHHHHHHHHSHHHHHHHHHHHHHHHHHHHHHHHHHHHHHHHHHHHHHHHHHHHHHHHHHHHTT--HHHHHHHHHHHTT-HHHHHHHHHHHHHSS-----GGGHHHHHHHHHHHHS---HHHHHHHHHHHHHHHHHHHHHHHHHHHHHHHHHHHHHHHHHHHIIIIIHHHHHHHHHHHT--

pLDDT: mean 80.31, std 13.12, range [39.56, 97.12]

Solvent-accessible surface area (backbone atoms only — not comparable to full-atom values): 15330 Å² total; per-residue (Å²): 133,84,79,57,62,79,73,42,44,59,49,31,29,53,33,32,71,72,66,40,56,68,76,53,16,34,61,75,52,72,44,77,81,66,60,85,81,67,89,44,74,65,40,46,51,52,41,25,38,53,54,40,20,71,76,70,72,37,63,51,39,53,35,48,42,36,50,44,53,49,49,48,48,49,51,51,34,52,51,51,37,52,58,56,36,50,62,46,50,53,56,51,51,56,61,67,44,46,63,60,52,51,52,55,51,48,43,71,76,38,60,68,57,48,48,48,40,72,74,30,76,70,29,48,53,53,52,52,50,52,50,48,56,53,48,52,56,52,53,55,55,51,52,59,50,52,52,61,51,50,56,56,47,52,55,35,49,53,51,29,53,51,26,30,46,43,22,39,34,46,76,60,69,44,55,66,48,58,36,32,32,48,50,14,61,48,68,73,35,62,68,37,32,50,33,16,51,45,28,71,75,66,76,43,87,73,63,47,61,83,94,41,34,63,60,30,64,32,42,45,49,28,71,80,70,67,43,76,38,42,68,39,24,54,48,42,29,54,47,34,48,49,48,52,37,49,52,41,47,50,53,35,55,48,46,47,53,62,49,48,52,57,48,51,67,46,46,52,58,49,44,39,63,69,53,48,48,55,51,52,53,52,51,58,53,56,65,72,75,112

Mean predicted aligned error: 10.73 Å

Radius of gyration: 28.69 Å; Cα contacts (8 Å, |Δi|>4): 272; chains: 1; bounding box: 80×38×77 Å

Foldseek 3Di:
DQDDCLVLLVQLLVCVVVVDPNVVSCVVSVHDQQDPPGPDPLSLLLVLLVQLCVVQVFRSSQLSVLSNVLSVLVVVLVVLLVVLQPVLVVVLVVLVCVVVVLVVVLCVPDVVLVCCLVVPPVNVVLVVVLVVLLVVLVVVVCVVLVVVLVVLLVLLSLLLSLLSQLLSSVVSVHDQLSSLCSSCVSSVPVQSNVQSVCCVVPVARPAGDPSCNQVSVLCRCCSPVVDRSNVSSVVSNVVSSVVSSVSSSVSSVVSNVSSVPSSCVSCVVSCCVSPVVVVVVVVVVVVVVD

InterPro domains:
  IPR018076 Type II secretion system protein GspF domain [PF00482] (11-104)

Nearest PDB structures (foldseek):
  8j07-assembly1_3  TM=2.176E-01  e=2.178E+00  Homo sapiens
  3o1h-assembly1_A  TM=2.065E-01  e=3.818E+00  Vibrio parahaemolyticus
  7n6g-assembly1_3X  TM=1.760E-01  e=4.347E+00  Chlamydomonas reinhardtii
  7n6g-assembly1_3Q  TM=2.042E-01  e=5.632E+00  Chlamydomonas reinhardtii